Protein AF-A0A3D6EL90-F1 (afdb_monomer_lite)

Structure (mmCIF, N/CA/C/O backbone):
data_AF-A0A3D6EL90-F1
#
_entry.id   AF-A0A3D6EL90-F1
#
loop_
_atom_site.group_PDB
_atom_site.id
_atom_site.type_symbol
_atom_site.label_atom_id
_atom_site.label_alt_id
_atom_site.label_comp_id
_atom_site.label_asym_id
_atom_site.label_entity_id
_atom_site.label_seq_id
_atom_site.pdbx_PDB_ins_code
_atom_site.Cartn_x
_atom_site.Cartn_y
_atom_site.Cartn_z
_atom_site.occupancy
_atom_site.B_iso_or_equiv
_atom_site.auth_seq_id
_atom_site.auth_comp_id
_atom_site.auth_asym_id
_atom_site.auth_atom_id
_atom_site.pdbx_PDB_model_num
ATOM 1 N N . MET A 1 1 ? -16.796 -29.700 66.109 1.00 38.56 1 MET A N 1
ATOM 2 C CA . MET A 1 1 ? -17.053 -29.999 64.685 1.00 38.56 1 MET A CA 1
ATOM 3 C C . MET A 1 1 ? -17.471 -28.694 64.011 1.00 38.56 1 MET A C 1
ATOM 5 O O . MET A 1 1 ? -18.567 -28.221 64.269 1.00 38.56 1 MET A O 1
ATOM 9 N N . LYS A 1 2 ? -16.549 -28.022 63.307 1.00 40.06 2 LYS A N 1
ATOM 10 C CA . LYS A 1 2 ? -16.796 -26.745 62.612 1.00 40.06 2 LYS A CA 1
ATOM 11 C C . LYS A 1 2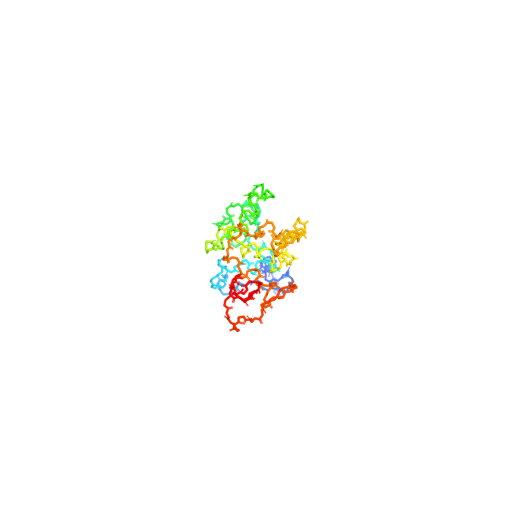 ? -17.103 -27.060 61.148 1.00 40.06 2 LYS A C 1
ATOM 13 O O . LYS A 1 2 ? -16.240 -27.616 60.479 1.00 40.06 2 LYS A O 1
ATOM 18 N N . LEU A 1 3 ? -18.291 -26.712 60.664 1.00 37.97 3 LEU A N 1
ATOM 19 C CA . LEU A 1 3 ? -18.602 -26.711 59.234 1.00 37.97 3 LEU A CA 1
ATOM 20 C C . LEU A 1 3 ? -18.602 -25.257 58.759 1.00 37.97 3 LEU A C 1
ATOM 22 O O . LEU A 1 3 ? -19.455 -24.464 59.146 1.00 37.97 3 LEU A O 1
ATOM 26 N N . MET A 1 4 ? -17.581 -24.908 57.976 1.00 39.59 4 MET A N 1
ATOM 27 C CA . MET A 1 4 ? -17.481 -23.639 57.266 1.00 39.59 4 MET A CA 1
ATOM 28 C C . MET A 1 4 ? -18.367 -23.703 56.020 1.00 39.59 4 MET A C 1
ATOM 30 O O . MET A 1 4 ? -18.082 -24.456 55.093 1.00 39.59 4 MET A O 1
ATOM 34 N N . ALA A 1 5 ? -19.434 -22.908 55.997 1.00 46.94 5 ALA A N 1
ATOM 35 C CA . ALA A 1 5 ? -20.191 -22.609 54.791 1.00 46.94 5 ALA A CA 1
ATOM 36 C C . ALA A 1 5 ? -19.606 -21.338 54.166 1.00 46.94 5 ALA A C 1
ATOM 38 O O . ALA A 1 5 ? -19.788 -20.241 54.686 1.00 46.94 5 ALA A O 1
ATOM 39 N N . GLY A 1 6 ? -18.869 -21.484 53.070 1.00 48.59 6 GLY A N 1
ATOM 40 C CA . GLY A 1 6 ? -18.339 -20.336 52.347 1.00 48.59 6 GLY A CA 1
ATOM 41 C C . GLY A 1 6 ? -17.452 -20.755 51.193 1.00 48.59 6 GLY A C 1
ATOM 42 O O . GLY A 1 6 ? -16.240 -20.760 51.347 1.00 48.59 6 GLY A O 1
ATOM 43 N N . SER A 1 7 ? -18.042 -21.130 50.054 1.00 50.97 7 SER A N 1
ATOM 44 C CA . SER A 1 7 ? -17.346 -21.205 48.756 1.00 50.97 7 SER A CA 1
ATOM 45 C C . SER A 1 7 ? -18.325 -21.474 47.609 1.00 50.97 7 SER A C 1
ATOM 47 O O . SER A 1 7 ? -18.340 -22.556 47.044 1.00 50.97 7 SER A O 1
ATOM 49 N N . CYS A 1 8 ? -19.140 -20.480 47.246 1.00 45.81 8 CYS A N 1
ATOM 50 C CA . CYS A 1 8 ? -19.778 -20.442 45.915 1.00 45.81 8 CYS A CA 1
ATOM 51 C C . CYS A 1 8 ? -19.628 -19.088 45.200 1.00 45.81 8 CYS A C 1
ATOM 53 O O . CYS A 1 8 ? -19.916 -18.999 44.014 1.00 45.81 8 CYS A O 1
ATOM 55 N N . PHE A 1 9 ? -19.130 -18.038 45.865 1.00 45.25 9 PHE A N 1
ATOM 56 C CA . PHE A 1 9 ? -19.033 -16.699 45.262 1.00 45.25 9 PHE A CA 1
ATOM 57 C C . PHE A 1 9 ? -17.673 -16.370 44.619 1.00 45.25 9 PHE A C 1
ATOM 59 O O . PHE A 1 9 ? -17.560 -15.374 43.912 1.00 45.25 9 PHE A O 1
ATOM 66 N N . ALA A 1 10 ? -16.645 -17.204 44.805 1.00 44.59 10 ALA A N 1
ATOM 67 C CA . ALA A 1 10 ? -15.290 -16.912 44.319 1.00 44.59 10 ALA A CA 1
ATOM 68 C C . ALA A 1 10 ? -14.992 -17.416 42.890 1.00 44.59 10 ALA A C 1
ATOM 70 O O . ALA A 1 10 ? -13.955 -17.075 42.330 1.00 44.59 10 ALA A O 1
ATOM 71 N N . V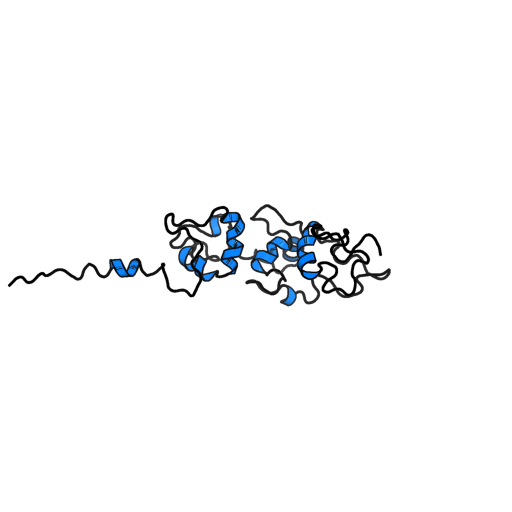AL A 1 11 ? -15.882 -18.202 42.271 1.00 44.53 11 VAL A N 1
ATOM 72 C CA . VAL A 1 11 ? -15.603 -18.847 40.969 1.00 44.53 11 VAL A CA 1
ATOM 73 C C . VAL A 1 11 ? -16.031 -17.988 39.767 1.00 44.53 11 VAL A C 1
ATOM 75 O O . VAL A 1 11 ? -15.561 -18.204 38.655 1.00 44.53 11 VAL A O 1
ATOM 78 N N . VAL A 1 12 ? -16.844 -16.944 39.966 1.00 45.62 12 VAL A N 1
ATOM 79 C CA . VAL A 1 12 ? -17.333 -16.106 38.850 1.00 45.62 12 VAL A CA 1
ATOM 80 C C . VAL A 1 12 ? -16.323 -15.024 38.432 1.00 45.62 12 VAL A C 1
ATOM 82 O O . VAL A 1 12 ? -16.238 -14.692 37.253 1.00 45.62 12 VAL A O 1
ATOM 85 N N . PHE A 1 13 ? -15.478 -14.524 39.341 1.00 42.47 13 PHE A N 1
ATOM 86 C CA . PHE A 1 13 ? -14.480 -13.497 38.994 1.00 42.47 13 PHE A CA 1
ATOM 87 C C . PHE A 1 13 ? -13.215 -14.048 38.316 1.00 42.47 13 PHE A C 1
ATOM 89 O O . PHE A 1 13 ? -12.570 -13.326 37.559 1.00 42.47 13 PHE A O 1
ATOM 96 N N . ALA A 1 14 ? -12.880 -15.326 38.518 1.00 40.94 14 ALA A N 1
ATOM 97 C CA . ALA A 1 14 ? -11.718 -15.945 37.873 1.00 40.94 14 ALA A CA 1
ATOM 98 C C . ALA A 1 14 ? -11.950 -16.250 36.379 1.00 40.94 14 ALA A C 1
ATOM 100 O O . ALA A 1 14 ? -10.998 -16.282 35.602 1.00 40.94 14 ALA A O 1
ATOM 101 N N . LEU A 1 15 ? -13.208 -16.409 35.950 1.00 42.34 15 LEU A N 1
ATOM 102 C CA . LEU A 1 15 ? -13.551 -16.698 34.552 1.00 42.34 15 LEU A CA 1
ATOM 103 C C . LEU A 1 15 ? -13.623 -15.444 33.663 1.00 42.34 15 LEU A C 1
ATOM 105 O O . LEU A 1 15 ? -13.515 -15.559 32.446 1.00 42.34 15 LEU A O 1
ATOM 109 N N . LEU A 1 16 ? -13.731 -14.244 34.246 1.00 43.66 16 LEU A N 1
ATOM 110 C CA . LEU A 1 16 ? -13.724 -12.977 33.497 1.00 43.66 16 LEU A CA 1
ATOM 111 C C . LEU A 1 16 ? -12.307 -12.462 33.193 1.00 43.66 16 LEU A C 1
ATOM 113 O O . LEU A 1 16 ? -12.128 -11.686 32.259 1.00 43.66 16 LEU A O 1
ATOM 117 N N . ALA A 1 17 ? -11.293 -12.919 33.934 1.00 40.94 17 ALA A N 1
ATOM 118 C CA . ALA A 1 17 ? -9.892 -12.557 33.696 1.00 40.94 17 ALA A CA 1
ATOM 119 C C . ALA A 1 17 ? -9.185 -13.477 32.677 1.00 40.94 17 ALA A C 1
ATOM 121 O O . ALA A 1 17 ? -8.119 -13.140 32.166 1.00 40.94 17 ALA A O 1
ATOM 122 N N . TRP A 1 18 ? -9.776 -14.631 32.354 1.00 39.66 18 TRP A N 1
ATOM 123 C CA . TRP A 1 18 ? -9.205 -15.619 31.428 1.00 39.66 18 TRP A CA 1
ATOM 124 C C . TRP A 1 18 ? -9.642 -15.462 29.967 1.00 39.66 18 TRP A C 1
ATOM 126 O O . TRP A 1 18 ? -9.102 -16.137 29.097 1.00 39.66 18 TRP A O 1
ATOM 136 N N . GLY A 1 19 ? -10.561 -14.541 29.665 1.00 39.34 19 GLY A N 1
ATOM 137 C CA . GLY A 1 19 ? -11.096 -14.368 28.310 1.00 39.34 19 GLY A CA 1
ATOM 138 C C . GLY A 1 19 ? -10.198 -13.617 27.318 1.00 39.34 19 GLY A C 1
ATOM 139 O O . GLY A 1 19 ? -10.542 -13.549 26.143 1.00 39.34 19 GLY A O 1
ATOM 140 N N . CYS A 1 20 ? -9.075 -13.025 27.746 1.00 46.56 20 CYS A N 1
ATOM 141 C CA . CYS A 1 20 ? -8.290 -12.137 26.866 1.00 46.56 20 CYS A CA 1
ATOM 142 C C . CYS A 1 20 ? -6.770 -12.347 26.903 1.00 46.56 20 CYS A C 1
ATOM 144 O O . CYS A 1 20 ? -6.074 -11.835 26.030 1.00 46.56 20 CYS A O 1
ATOM 146 N N . ALA A 1 21 ? -6.242 -13.113 27.862 1.00 43.56 21 ALA A N 1
ATOM 147 C CA . ALA A 1 21 ? -4.802 -13.371 27.963 1.00 43.56 21 ALA A CA 1
ATOM 148 C C . ALA A 1 21 ? -4.326 -14.590 27.150 1.00 43.56 21 ALA A C 1
ATOM 150 O O . ALA A 1 21 ? -3.126 -14.814 27.021 1.00 43.56 21 ALA A O 1
ATOM 151 N N . GLY A 1 22 ? -5.229 -15.379 26.568 1.00 48.38 22 GLY A N 1
ATOM 152 C CA . GLY A 1 22 ? -4.809 -16.510 25.753 1.00 48.38 22 GLY A CA 1
ATOM 153 C C . GLY A 1 22 ? -5.969 -17.374 25.312 1.00 48.38 22 GLY A C 1
ATOM 154 O O . GLY A 1 22 ? -6.470 -18.168 26.093 1.00 48.38 22 GLY A O 1
ATOM 155 N N . THR A 1 23 ? -6.383 -17.222 24.055 1.00 41.88 23 THR A N 1
ATOM 156 C CA . THR A 1 23 ? -6.907 -18.305 23.196 1.00 41.88 23 THR A CA 1
ATOM 157 C C . THR A 1 23 ? -7.192 -17.763 21.792 1.00 41.88 23 THR A C 1
ATOM 159 O O . THR A 1 23 ? -8.306 -17.787 21.290 1.00 41.88 23 THR A O 1
ATOM 162 N N . ALA A 1 24 ? -6.144 -17.295 21.115 1.00 40.91 24 ALA A N 1
ATOM 163 C CA . ALA A 1 24 ? -6.096 -17.265 19.654 1.00 40.91 24 ALA A CA 1
ATOM 164 C C . ALA A 1 24 ? -4.627 -17.365 19.220 1.00 40.91 24 ALA A C 1
ATOM 166 O O . ALA A 1 24 ? -3.903 -16.381 19.176 1.00 40.91 24 ALA A O 1
ATOM 167 N N . ARG A 1 25 ? -4.182 -18.610 19.027 1.00 40.84 25 ARG A N 1
ATOM 168 C CA . ARG A 1 25 ? -3.012 -19.064 18.253 1.00 40.84 25 ARG A CA 1
ATOM 169 C C . ARG A 1 25 ? -1.882 -18.030 18.018 1.00 40.84 25 ARG A C 1
ATOM 171 O O . ARG A 1 25 ? -1.895 -17.290 17.047 1.00 40.84 25 ARG A O 1
ATOM 178 N N . ASN A 1 26 ? -0.832 -18.131 18.837 1.00 43.00 26 ASN A N 1
ATOM 179 C CA . ASN A 1 26 ? 0.576 -17.904 18.461 1.00 43.00 26 ASN A CA 1
ATOM 180 C C . ASN A 1 26 ? 1.063 -16.517 17.990 1.00 43.00 26 ASN A C 1
ATOM 182 O O . ASN A 1 26 ? 2.131 -16.425 17.389 1.00 43.00 26 ASN A O 1
ATOM 186 N N . ALA A 1 27 ? 0.395 -15.429 18.352 1.00 53.03 27 ALA A N 1
ATOM 187 C CA . ALA A 1 27 ? 1.051 -14.123 18.412 1.00 53.03 27 ALA A CA 1
ATOM 188 C C . ALA A 1 27 ? 0.490 -13.373 19.613 1.00 53.03 27 ALA A C 1
ATOM 190 O O . ALA A 1 27 ? -0.721 -13.301 19.765 1.00 53.03 27 ALA A O 1
ATOM 191 N N . THR A 1 28 ? 1.323 -12.854 20.505 1.00 65.75 28 THR A N 1
ATOM 192 C CA . THR A 1 28 ? 0.860 -11.934 21.551 1.00 65.75 28 THR A CA 1
ATOM 193 C C . THR A 1 28 ? 0.694 -10.569 20.896 1.00 65.75 28 THR A C 1
ATOM 195 O O . THR A 1 28 ? 1.622 -10.111 20.229 1.00 65.75 28 THR A O 1
ATOM 198 N N . ALA A 1 29 ? -0.465 -9.921 21.052 1.00 71.44 29 ALA A N 1
ATOM 199 C CA . ALA A 1 29 ? -0.646 -8.561 20.552 1.00 71.44 29 ALA A CA 1
ATOM 200 C C . ALA A 1 29 ? 0.477 -7.685 21.137 1.00 71.44 29 ALA A C 1
ATOM 202 O O . ALA A 1 29 ? 0.793 -7.847 22.321 1.00 71.44 29 ALA A O 1
ATOM 203 N N . PRO A 1 30 ? 1.100 -6.787 20.353 1.00 83.38 30 PRO A N 1
ATOM 204 C CA . PRO A 1 30 ? 2.239 -5.998 20.810 1.00 83.38 30 PRO A CA 1
ATOM 205 C C . PRO A 1 30 ? 1.751 -4.946 21.806 1.00 83.38 30 PRO A C 1
ATOM 207 O O . PRO A 1 30 ? 1.457 -3.813 21.439 1.00 83.38 30 PRO A O 1
ATOM 210 N N . VAL A 1 31 ? 1.603 -5.342 23.066 1.00 85.50 31 VAL A N 1
ATOM 211 C CA . VAL A 1 31 ? 1.073 -4.534 24.162 1.00 85.50 31 VAL A CA 1
ATOM 212 C C . VAL A 1 31 ? 2.028 -4.662 25.340 1.00 85.50 31 VAL A C 1
ATOM 214 O O . VAL A 1 31 ? 2.465 -5.756 25.696 1.00 85.50 31 VAL A O 1
ATOM 217 N N . ASN A 1 32 ? 2.363 -3.537 25.958 1.00 84.25 32 ASN A N 1
ATOM 218 C CA . ASN A 1 32 ? 3.090 -3.521 27.213 1.00 84.25 32 ASN A CA 1
ATOM 219 C C . ASN A 1 32 ? 2.156 -4.008 28.330 1.00 84.25 32 ASN A C 1
ATOM 221 O O . ASN A 1 32 ? 1.144 -3.372 28.617 1.00 84.25 32 ASN A O 1
ATOM 225 N N . ALA A 1 33 ? 2.506 -5.123 28.971 1.00 79.62 33 ALA A N 1
ATOM 226 C CA . ALA A 1 33 ? 1.673 -5.743 30.001 1.00 79.62 33 ALA A CA 1
ATOM 227 C C . ALA A 1 33 ? 1.438 -4.844 31.229 1.00 79.62 33 ALA A C 1
ATOM 229 O O . ALA A 1 33 ? 0.412 -4.972 31.890 1.00 79.62 33 ALA A O 1
ATOM 230 N N . SER A 1 34 ? 2.361 -3.927 31.523 1.00 79.81 34 SER A N 1
ATOM 231 C CA . SER A 1 34 ? 2.281 -3.038 32.684 1.00 79.81 34 SER A CA 1
ATOM 232 C C . SER A 1 34 ? 1.438 -1.791 32.423 1.00 79.81 34 SER A C 1
ATOM 234 O O . SER A 1 34 ? 0.839 -1.262 33.354 1.00 79.81 34 SER A O 1
ATOM 236 N N . THR A 1 35 ? 1.394 -1.299 31.181 1.00 84.94 35 THR A N 1
ATOM 237 C CA . THR A 1 35 ? 0.656 -0.069 30.835 1.00 84.94 35 THR A CA 1
ATOM 238 C C . THR A 1 35 ? -0.617 -0.324 30.034 1.00 84.94 35 THR A C 1
ATOM 240 O O . THR A 1 35 ? -1.445 0.574 29.910 1.00 84.94 35 THR A O 1
ATOM 243 N N . GLY A 1 36 ? -0.774 -1.518 29.458 1.00 81.75 36 GLY A N 1
ATOM 244 C CA . GLY A 1 36 ? -1.859 -1.834 28.530 1.00 81.75 36 GLY A CA 1
ATOM 245 C C . GLY A 1 36 ? -1.771 -1.079 27.198 1.00 81.75 36 GLY A C 1
ATOM 246 O O . GLY A 1 36 ? -2.743 -1.060 26.447 1.00 81.75 36 GLY A O 1
ATOM 247 N N . GLN A 1 37 ? -0.635 -0.442 26.894 1.00 86.50 37 GLN A N 1
ATOM 248 C CA . GLN A 1 37 ? -0.447 0.374 25.692 1.00 86.50 37 GLN A CA 1
ATOM 249 C C . GLN A 1 37 ? 0.432 -0.327 24.659 1.00 86.50 37 GLN A C 1
ATOM 251 O O . GLN A 1 37 ? 1.318 -1.114 24.993 1.00 86.50 37 GLN A O 1
ATOM 256 N N . HIS A 1 38 ? 0.217 0.004 23.389 1.00 90.19 38 HIS A N 1
ATOM 257 C CA . HIS A 1 38 ? 1.117 -0.399 22.316 1.00 90.19 38 HIS A CA 1
ATOM 258 C C . HIS A 1 38 ? 2.492 0.298 22.419 1.00 90.19 38 HIS A C 1
ATOM 260 O O . HIS A 1 38 ? 2.601 1.343 23.066 1.00 90.19 38 HIS A O 1
ATOM 266 N N . PRO A 1 39 ? 3.545 -0.250 21.779 1.00 89.38 39 PRO A N 1
ATOM 267 C CA . PRO A 1 39 ? 4.863 0.373 21.702 1.00 89.38 39 PRO A CA 1
ATOM 268 C C . PRO A 1 39 ? 4.848 1.808 21.156 1.00 89.38 39 PRO A C 1
ATOM 270 O O . PRO A 1 39 ? 3.895 2.254 20.515 1.00 89.38 39 PRO A O 1
ATOM 273 N N . ALA A 1 40 ? 5.953 2.529 21.359 1.00 87.19 40 ALA A N 1
ATOM 274 C CA . ALA A 1 40 ? 6.138 3.857 20.781 1.00 87.19 40 ALA A CA 1
ATOM 275 C C . ALA A 1 40 ? 5.979 3.846 19.245 1.00 87.19 40 ALA A C 1
ATOM 277 O O . ALA A 1 40 ? 6.249 2.845 18.583 1.00 87.19 40 ALA A O 1
ATOM 278 N N . ALA A 1 41 ? 5.543 4.980 18.686 1.00 84.19 41 ALA A N 1
ATOM 279 C CA . ALA A 1 41 ? 5.242 5.145 17.259 1.00 84.19 41 ALA A CA 1
ATOM 280 C C . ALA A 1 41 ? 4.177 4.168 16.704 1.00 84.19 41 ALA A C 1
ATOM 282 O O . ALA A 1 41 ? 4.154 3.863 15.509 1.00 84.19 41 ALA A O 1
ATOM 283 N N . TRP A 1 42 ? 3.267 3.684 17.563 1.00 87.06 42 TRP A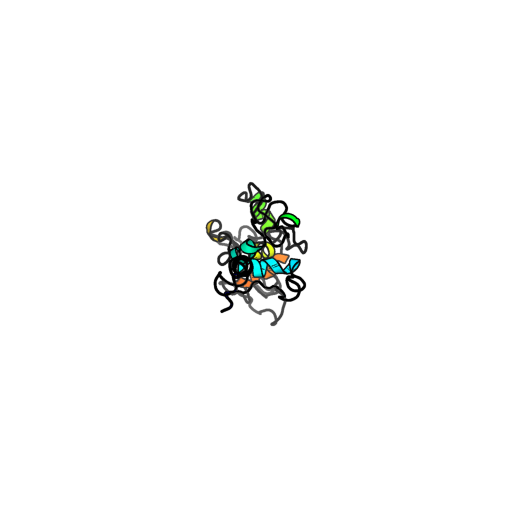 N 1
ATOM 284 C CA . TRP A 1 42 ? 2.206 2.764 17.151 1.00 87.06 42 TRP A CA 1
ATOM 285 C C . TRP A 1 42 ? 1.350 3.315 16.011 1.00 87.06 42 TRP A C 1
ATOM 287 O O . TRP A 1 42 ? 1.122 2.618 15.033 1.00 87.06 42 TRP A O 1
ATOM 297 N N . ILE A 1 43 ? 0.919 4.578 16.073 1.00 82.62 43 ILE A N 1
ATOM 298 C CA . ILE A 1 43 ? 0.034 5.165 15.051 1.00 82.62 43 ILE A CA 1
ATOM 299 C C . ILE A 1 43 ? 0.649 5.065 13.646 1.00 82.62 43 ILE A C 1
ATOM 301 O O . ILE A 1 43 ? -0.058 4.759 12.689 1.00 82.62 43 ILE A O 1
ATOM 305 N N . GLN A 1 44 ? 1.962 5.244 13.524 1.00 82.88 44 GLN A N 1
ATOM 306 C CA . GLN A 1 44 ? 2.690 5.195 12.257 1.00 82.88 44 GLN A CA 1
ATOM 307 C C . GLN A 1 44 ? 2.845 3.762 11.721 1.00 82.88 44 GLN A C 1
ATOM 309 O O . GLN A 1 44 ? 2.875 3.552 10.506 1.00 82.88 44 GLN A O 1
ATOM 314 N N . ASN A 1 45 ? 2.914 2.778 12.621 1.00 84.06 45 ASN A N 1
ATOM 315 C CA . ASN A 1 45 ? 3.403 1.435 12.307 1.00 84.06 45 ASN A CA 1
ATOM 316 C C . ASN A 1 45 ? 2.356 0.332 12.532 1.00 84.06 45 ASN A C 1
ATOM 318 O O . ASN A 1 45 ? 2.586 -0.807 12.134 1.00 84.06 45 ASN A O 1
ATOM 322 N N . HIS A 1 46 ? 1.202 0.646 13.131 1.00 88.56 46 HIS A N 1
ATOM 323 C CA . HIS A 1 46 ? 0.198 -0.343 13.534 1.00 88.56 46 HIS A CA 1
ATOM 324 C C . HIS A 1 46 ? -0.319 -1.174 12.361 1.00 88.56 46 HIS A C 1
ATOM 326 O O . HIS A 1 46 ? -0.669 -2.332 12.554 1.00 88.56 46 HIS A O 1
ATOM 332 N N . TRP A 1 47 ? -0.338 -0.614 11.146 1.00 87.12 47 TRP A N 1
ATOM 333 C CA . TRP A 1 47 ? -0.738 -1.335 9.940 1.00 87.12 47 TRP A CA 1
ATOM 334 C C . TRP A 1 47 ? 0.128 -2.582 9.716 1.00 87.12 47 TRP A C 1
ATOM 336 O O . TRP A 1 47 ? -0.405 -3.627 9.360 1.00 87.12 47 TRP A O 1
ATOM 346 N N . ALA A 1 48 ? 1.438 -2.500 9.979 1.00 86.94 48 ALA A N 1
ATOM 347 C CA . ALA A 1 48 ? 2.380 -3.594 9.751 1.00 86.94 48 ALA A CA 1
ATOM 348 C C . ALA A 1 48 ? 2.136 -4.767 10.710 1.00 86.94 48 ALA A C 1
ATOM 350 O O . ALA A 1 48 ? 2.373 -5.917 10.353 1.00 86.94 48 ALA A O 1
ATOM 351 N N . GLU A 1 49 ? 1.633 -4.489 11.912 1.00 87.88 49 GLU A N 1
ATOM 352 C CA . GLU A 1 49 ? 1.215 -5.516 12.868 1.00 87.88 49 GLU A CA 1
ATOM 353 C C . GLU A 1 49 ? -0.210 -6.001 12.587 1.00 87.88 49 GLU A C 1
ATOM 355 O O . GLU A 1 49 ? -0.464 -7.205 12.607 1.00 87.88 49 GLU A O 1
ATOM 360 N N . TYR A 1 50 ? -1.124 -5.087 12.243 1.00 87.75 50 TYR A N 1
ATOM 361 C CA . TYR A 1 50 ? -2.504 -5.409 11.883 1.00 87.75 50 TYR A CA 1
ATOM 362 C C . TYR A 1 50 ? -2.557 -6.412 10.732 1.00 87.75 50 TYR A C 1
ATOM 364 O O . TYR A 1 50 ? -3.329 -7.366 10.797 1.00 87.75 50 TYR A O 1
ATOM 372 N N . VAL A 1 51 ? -1.704 -6.256 9.709 1.00 85.56 51 VAL A N 1
ATOM 373 C CA . VAL A 1 51 ? -1.727 -7.166 8.559 1.00 85.56 51 VAL A CA 1
ATOM 374 C C . VAL A 1 51 ? -1.313 -8.603 8.873 1.00 85.56 51 VAL A C 1
ATOM 376 O O . VAL A 1 51 ? -1.649 -9.506 8.113 1.00 85.56 51 VAL A O 1
ATOM 379 N N . LYS A 1 52 ? -0.626 -8.840 9.996 1.00 85.75 52 LYS A N 1
ATOM 380 C CA . LYS A 1 52 ? -0.215 -10.188 10.416 1.00 85.75 52 LYS A CA 1
ATOM 381 C C . LYS A 1 52 ? -1.384 -10.981 10.994 1.00 85.75 52 LYS A C 1
ATOM 383 O O . LYS A 1 52 ? -1.460 -12.188 10.788 1.00 85.75 52 LYS A O 1
ATOM 388 N N . SER A 1 53 ? -2.268 -10.316 11.744 1.00 86.19 53 SER A N 1
ATOM 389 C CA . SER A 1 53 ? -3.421 -10.951 12.392 1.00 86.19 53 SER A CA 1
ATOM 390 C C . SER A 1 53 ? -4.540 -9.939 12.698 1.00 86.19 53 SER A C 1
ATOM 392 O O . SER A 1 53 ? -4.687 -9.488 13.837 1.00 86.19 53 SER A O 1
ATOM 394 N N . PRO A 1 54 ? -5.376 -9.576 11.707 1.00 86.81 54 PRO A N 1
ATOM 395 C CA . PRO A 1 54 ? -6.461 -8.611 11.905 1.00 86.81 54 PRO A CA 1
ATOM 396 C C . PRO A 1 54 ? -7.468 -9.015 12.988 1.00 86.81 54 PRO A C 1
ATOM 398 O O . PRO A 1 54 ? -7.954 -8.167 13.739 1.00 86.81 54 PRO A O 1
ATOM 401 N N . ASP A 1 55 ? -7.782 -10.311 13.079 1.00 88.38 55 ASP A N 1
ATOM 402 C CA . ASP A 1 55 ? -8.729 -10.848 14.064 1.00 88.38 55 ASP A CA 1
ATOM 403 C C . ASP A 1 55 ? -8.252 -10.638 15.498 1.00 88.38 55 ASP A C 1
ATOM 405 O O . ASP A 1 55 ? -9.051 -10.298 16.371 1.00 88.38 55 ASP A O 1
ATOM 409 N N . GLN A 1 56 ? -6.945 -10.756 15.737 1.00 87.75 56 GLN A N 1
ATOM 410 C CA . GLN A 1 56 ? -6.374 -10.470 17.046 1.00 87.75 56 GLN A CA 1
ATOM 411 C C . GLN A 1 56 ? -6.623 -9.016 17.461 1.00 87.75 56 GLN A C 1
ATOM 413 O O . GLN A 1 56 ? -6.956 -8.751 18.615 1.00 87.75 56 GLN A O 1
ATOM 418 N N . CYS A 1 57 ? -6.477 -8.067 16.538 1.00 89.12 57 CYS A N 1
ATOM 419 C CA . CYS A 1 57 ? -6.740 -6.663 16.833 1.00 89.12 57 CYS A CA 1
ATOM 420 C C . CYS A 1 57 ? -8.233 -6.433 17.108 1.00 89.12 57 CYS A C 1
ATOM 422 O O . CYS A 1 57 ? -8.588 -5.755 18.077 1.00 89.12 57 CYS A O 1
ATOM 424 N N . ARG A 1 58 ? -9.114 -7.036 16.297 1.00 89.88 58 ARG A N 1
ATOM 425 C CA . ARG A 1 58 ? -10.574 -6.913 16.443 1.00 89.88 58 ARG A CA 1
ATOM 426 C C . ARG A 1 58 ? -11.108 -7.509 17.743 1.00 89.88 58 ARG A C 1
ATOM 428 O O . ARG A 1 58 ? -12.099 -6.998 18.257 1.00 89.88 58 ARG A O 1
ATOM 435 N N . ALA A 1 59 ? -10.433 -8.504 18.318 1.00 89.94 59 ALA A N 1
ATOM 436 C CA . ALA A 1 59 ? -10.795 -9.051 19.626 1.00 89.94 59 ALA A CA 1
ATOM 437 C C . ALA A 1 59 ? -10.821 -7.975 20.731 1.00 89.94 59 ALA A C 1
ATOM 439 O O . ALA A 1 59 ? -11.673 -8.023 21.616 1.00 89.94 59 ALA A O 1
ATOM 440 N N . CYS A 1 60 ? -9.934 -6.974 20.652 1.00 90.06 60 CYS A N 1
ATOM 441 C CA . CYS A 1 60 ? -9.878 -5.876 21.620 1.00 90.06 60 CYS A CA 1
ATOM 442 C C . CYS A 1 60 ? -10.541 -4.587 21.114 1.00 90.06 60 CYS A C 1
ATOM 444 O O . CYS A 1 60 ? -11.215 -3.898 21.881 1.00 90.06 60 CYS A O 1
ATOM 446 N N . HIS A 1 61 ? -10.339 -4.255 19.837 1.00 91.56 61 HIS A N 1
ATOM 447 C CA . HIS A 1 61 ? -10.738 -2.977 19.236 1.00 91.56 61 HIS A CA 1
ATOM 448 C C . HIS A 1 61 ? -12.114 -2.995 18.561 1.00 91.56 61 HIS A C 1
ATOM 450 O O . HIS A 1 61 ? -12.609 -1.940 18.168 1.00 91.56 61 HIS A O 1
ATOM 456 N N . GLY A 1 62 ? -12.752 -4.159 18.440 1.00 92.56 62 GLY A N 1
ATOM 457 C CA . GLY A 1 62 ? -14.056 -4.291 17.798 1.00 92.56 62 GLY A CA 1
ATOM 458 C C . GLY A 1 62 ? -13.993 -4.183 16.274 1.00 92.56 62 GLY A C 1
ATOM 459 O O . GLY A 1 62 ? -12.988 -4.514 15.643 1.00 92.56 62 GLY A O 1
ATOM 460 N N . SER A 1 63 ? -15.104 -3.766 15.672 1.00 90.88 63 SER A N 1
ATOM 461 C CA . SER A 1 63 ? -15.282 -3.749 14.220 1.00 90.88 63 SER A CA 1
ATOM 462 C C . SER A 1 63 ? -14.452 -2.665 13.528 1.00 90.88 63 SER A C 1
ATOM 464 O O . SER A 1 63 ? -14.320 -1.544 14.015 1.00 90.88 63 SER A O 1
ATOM 466 N N . THR A 1 64 ? -13.944 -2.989 12.337 1.00 89.50 64 THR A N 1
ATOM 467 C CA . THR A 1 64 ? -13.268 -2.049 11.427 1.00 89.50 64 THR A CA 1
ATOM 468 C C . THR A 1 64 ? -14.177 -1.547 10.299 1.00 89.50 64 THR A C 1
ATOM 470 O O . THR A 1 64 ? -13.737 -0.757 9.463 1.00 89.50 64 THR A O 1
ATOM 473 N N . ALA A 1 65 ? -15.420 -2.038 10.241 1.00 87.69 65 ALA A N 1
ATOM 474 C CA . ALA A 1 65 ? -16.395 -1.740 9.188 1.00 87.69 65 ALA A CA 1
ATOM 475 C C . ALA A 1 65 ? -17.710 -1.152 9.728 1.00 87.69 65 ALA A C 1
ATOM 477 O O . ALA A 1 65 ? -18.410 -0.466 8.994 1.00 87.69 65 ALA A O 1
ATOM 478 N N . ASP A 1 66 ? -18.015 -1.380 11.005 1.00 90.31 66 ASP A N 1
ATOM 479 C CA . ASP A 1 66 ? -19.195 -0.850 11.683 1.00 90.31 66 ASP A CA 1
ATOM 480 C C . ASP A 1 66 ? -18.762 0.082 12.830 1.00 90.31 66 ASP A C 1
ATOM 482 O O . ASP A 1 66 ? -18.239 -0.409 13.837 1.00 90.31 66 ASP A O 1
ATOM 486 N N . PRO A 1 67 ? -18.974 1.408 12.708 1.00 90.25 67 PRO A N 1
ATOM 487 C CA . PRO A 1 67 ? -18.662 2.369 13.762 1.00 90.25 67 PRO A CA 1
ATOM 488 C C . PRO A 1 67 ? -19.366 2.079 15.092 1.00 90.25 67 PRO A C 1
ATOM 490 O O . PRO A 1 67 ? -18.800 2.369 16.146 1.00 90.25 67 PRO A O 1
ATOM 493 N N . ALA A 1 68 ? -20.574 1.503 15.067 1.00 91.38 68 ALA A N 1
ATOM 494 C CA . ALA A 1 68 ? -21.343 1.208 16.275 1.00 91.38 68 ALA A CA 1
ATOM 495 C C . ALA A 1 68 ? -20.754 0.031 17.070 1.00 91.38 68 ALA A C 1
ATOM 497 O O . ALA A 1 68 ? -20.891 -0.026 18.291 1.00 91.38 68 ALA A O 1
ATOM 498 N N . ALA A 1 69 ? -20.057 -0.881 16.388 1.00 92.00 69 ALA A N 1
ATOM 499 C CA . ALA A 1 69 ? -19.366 -2.021 16.984 1.00 92.00 69 ALA A CA 1
ATOM 500 C C . ALA A 1 69 ? -17.852 -1.788 17.169 1.00 92.00 69 ALA A C 1
ATOM 502 O O . ALA A 1 69 ? -17.109 -2.724 17.479 1.00 92.00 69 ALA A O 1
ATOM 503 N N . ALA A 1 70 ? -17.367 -0.563 16.955 1.00 92.75 70 ALA A N 1
ATOM 504 C CA . ALA A 1 70 ? -15.960 -0.206 17.091 1.00 92.75 70 ALA A CA 1
ATOM 505 C C . ALA A 1 70 ? -15.581 0.180 18.532 1.00 92.75 70 ALA A C 1
ATOM 507 O O . ALA A 1 70 ? -16.423 0.449 19.386 1.00 92.75 70 ALA A O 1
ATOM 508 N N . GLY A 1 71 ? -14.283 0.207 18.823 1.00 90.88 71 GLY A N 1
ATOM 509 C CA . GLY A 1 71 ? -13.736 0.556 20.136 1.00 90.88 71 GLY A CA 1
ATOM 510 C C . GLY A 1 71 ? -13.680 -0.613 21.117 1.00 90.88 71 GLY A C 1
ATOM 511 O O . GLY A 1 71 ? -12.765 -0.658 21.933 1.00 90.88 71 GLY A O 1
ATOM 512 N N . GLY A 1 72 ? -14.601 -1.575 21.027 1.00 91.31 72 GLY A N 1
ATOM 513 C CA . GLY A 1 72 ? -14.559 -2.825 21.789 1.00 91.31 72 GLY A CA 1
ATOM 514 C C . GLY A 1 72 ? -14.280 -2.646 23.291 1.00 91.31 72 GLY A C 1
ATOM 515 O O . GLY A 1 72 ? -14.815 -1.747 23.960 1.00 91.31 72 GLY A O 1
ATOM 516 N N . ILE A 1 73 ? -13.429 -3.521 23.829 1.00 89.38 73 ILE A N 1
ATOM 517 C CA . ILE A 1 73 ? -12.964 -3.443 25.221 1.00 89.38 73 ILE A CA 1
ATOM 518 C C . ILE A 1 73 ? -11.845 -2.412 25.404 1.00 89.38 73 ILE A C 1
ATOM 520 O O . ILE A 1 73 ? -11.737 -1.845 26.487 1.00 89.38 73 ILE A O 1
ATOM 524 N N . SER A 1 74 ? -11.057 -2.115 24.362 1.00 89.06 74 SER A N 1
ATOM 525 C CA . SER A 1 74 ? -9.948 -1.152 24.447 1.00 89.06 74 SER A CA 1
ATOM 526 C C . SER A 1 74 ? -10.413 0.304 24.536 1.00 89.06 74 SER A C 1
ATOM 528 O O . SER A 1 74 ? -9.634 1.175 24.913 1.00 89.06 74 SER A O 1
ATOM 530 N N . LYS A 1 75 ? -11.670 0.579 24.164 1.00 91.06 75 LYS A N 1
ATOM 531 C CA . LYS A 1 75 ? -12.254 1.920 23.977 1.00 91.06 75 LYS A CA 1
ATOM 532 C C . LYS A 1 75 ? -11.558 2.764 22.903 1.00 91.06 75 LYS A C 1
ATOM 534 O O . LYS A 1 75 ? -11.897 3.931 22.730 1.00 91.06 75 LYS A O 1
ATOM 539 N N . VAL A 1 76 ? -10.648 2.173 22.127 1.00 89.81 76 VAL A N 1
ATOM 540 C CA . VAL A 1 76 ? -9.937 2.832 21.025 1.00 89.81 76 VAL A CA 1
ATOM 541 C C . VAL A 1 76 ? -10.550 2.391 19.702 1.00 89.81 76 VAL A C 1
ATOM 543 O O . VAL A 1 76 ? -10.338 1.262 19.256 1.00 89.81 76 VAL A O 1
ATOM 546 N N . SER A 1 77 ? -11.307 3.292 19.074 1.00 91.31 77 SER A N 1
ATOM 547 C CA . SER A 1 77 ? -11.970 3.048 17.791 1.00 91.31 77 SER A CA 1
ATOM 548 C C . SER A 1 77 ? -11.034 3.278 16.605 1.00 91.31 77 SER A C 1
ATOM 550 O O . SER A 1 77 ? -10.338 4.291 16.534 1.00 91.31 77 SER A O 1
ATOM 552 N N . CYS A 1 78 ? -11.079 2.377 15.618 1.00 89.31 78 CYS A N 1
ATOM 553 C CA . CYS A 1 78 ? -10.417 2.565 14.323 1.00 89.31 78 CYS A CA 1
ATOM 554 C C . CYS A 1 78 ? -10.910 3.844 13.625 1.00 89.31 78 CYS A C 1
ATOM 556 O O . CYS A 1 78 ? -10.144 4.526 12.944 1.00 89.31 78 CYS A O 1
ATOM 558 N N . PHE A 1 79 ? -12.178 4.198 13.845 1.00 90.06 79 PHE A N 1
ATOM 559 C CA . PHE A 1 79 ? -12.852 5.323 13.202 1.00 90.06 79 PHE A CA 1
ATOM 560 C C . PHE A 1 79 ? -12.415 6.693 13.726 1.00 90.06 79 PHE A C 1
ATOM 562 O O . PHE A 1 79 ? -12.704 7.700 13.086 1.00 90.06 79 PHE A O 1
ATOM 569 N N . SER A 1 80 ? -11.655 6.742 14.827 1.00 87.12 80 SER A N 1
ATOM 570 C CA . SER A 1 80 ? -11.038 7.983 15.315 1.00 87.12 80 SER A CA 1
ATOM 571 C C . SER A 1 80 ? -10.073 8.595 14.292 1.00 87.12 80 SER A C 1
ATOM 573 O O . SER A 1 80 ? -9.888 9.808 14.273 1.00 87.12 80 SER A O 1
ATOM 575 N N . CYS A 1 81 ? -9.462 7.764 13.438 1.00 83.38 81 CYS A N 1
ATOM 576 C CA . CYS A 1 81 ? -8.601 8.212 12.338 1.00 83.38 81 CYS A CA 1
ATOM 577 C C . CYS A 1 81 ? -9.079 7.710 10.967 1.00 83.38 81 CYS A C 1
ATOM 579 O O . CYS A 1 81 ? -8.912 8.408 9.970 1.00 83.38 81 CYS A O 1
ATOM 581 N N . HIS A 1 82 ? -9.702 6.531 10.907 1.00 85.62 82 HIS A N 1
ATOM 582 C CA . HIS A 1 82 ? -10.285 5.962 9.692 1.00 85.62 82 HIS A CA 1
ATOM 583 C C . HIS A 1 82 ? -11.787 6.248 9.637 1.00 85.62 82 HIS A C 1
ATOM 585 O O . HIS A 1 82 ? -12.603 5.348 9.816 1.00 85.62 82 HIS A O 1
ATOM 591 N N . THR A 1 83 ? -12.167 7.506 9.421 1.00 84.00 83 THR A N 1
ATOM 592 C CA . THR A 1 83 ? -13.568 7.965 9.521 1.00 84.00 83 THR A CA 1
ATOM 593 C C . THR A 1 83 ? -14.545 7.209 8.614 1.00 84.00 83 THR A C 1
ATOM 595 O O . THR A 1 83 ? -15.716 7.086 8.956 1.00 84.00 83 THR A O 1
ATOM 598 N N . ASN A 1 84 ? -14.059 6.639 7.509 1.00 77.62 84 ASN A N 1
ATOM 599 C CA . ASN A 1 84 ? -14.837 5.815 6.574 1.00 77.62 84 ASN A CA 1
ATOM 600 C C . ASN A 1 84 ? -14.551 4.305 6.716 1.00 77.62 84 ASN A C 1
ATOM 602 O O . ASN A 1 84 ? -14.814 3.522 5.805 1.00 77.62 84 ASN A O 1
ATOM 606 N N . GLY A 1 85 ? -13.984 3.890 7.850 1.00 81.06 85 GLY A N 1
ATOM 607 C CA . GLY A 1 85 ? -13.447 2.551 8.060 1.00 81.06 85 GLY A CA 1
ATOM 608 C C . GLY A 1 85 ? -12.109 2.336 7.352 1.00 81.06 85 GLY A C 1
ATOM 609 O O . GLY A 1 85 ? -11.550 3.231 6.720 1.00 81.06 85 GLY A O 1
ATOM 610 N N . VAL A 1 86 ? -11.583 1.118 7.468 1.00 80.31 86 VAL A N 1
ATOM 611 C CA . VAL A 1 86 ? -10.326 0.702 6.807 1.00 80.31 86 VAL A CA 1
ATOM 612 C C . VAL A 1 86 ? -10.541 0.219 5.366 1.00 80.31 86 VAL A C 1
ATOM 614 O O . VAL A 1 86 ? -9.630 -0.321 4.742 1.00 80.31 86 VAL A O 1
ATOM 617 N N . ASN A 1 87 ? -11.760 0.383 4.852 1.00 82.06 87 ASN A N 1
ATOM 618 C CA . ASN A 1 87 ? -12.141 0.011 3.499 1.00 82.06 87 ASN A CA 1
ATOM 619 C C . ASN A 1 87 ? -11.875 1.160 2.527 1.00 82.06 87 ASN A C 1
ATOM 621 O O . ASN A 1 87 ? -11.773 2.327 2.906 1.00 82.06 87 ASN A O 1
ATOM 625 N N . HIS A 1 88 ? -11.817 0.823 1.244 1.00 87.25 88 HIS A N 1
ATOM 626 C CA . HIS A 1 88 ? -11.810 1.836 0.203 1.00 87.25 88 HIS A CA 1
ATOM 627 C C . HIS A 1 88 ? -13.139 2.619 0.162 1.00 87.25 88 HIS A C 1
ATOM 629 O O . HIS A 1 88 ? -14.184 2.060 0.513 1.00 87.25 88 HIS A O 1
ATOM 635 N N . PRO A 1 89 ? -13.126 3.886 -0.298 1.00 86.44 89 PRO A N 1
ATOM 636 C CA . PRO A 1 89 ? -14.343 4.666 -0.513 1.00 86.44 89 PRO A CA 1
ATOM 637 C C . PRO A 1 89 ? -15.344 3.990 -1.463 1.00 86.44 89 PRO A C 1
ATOM 639 O O . PRO A 1 89 ? -14.996 3.123 -2.268 1.00 86.44 89 PRO A O 1
ATOM 642 N N . ALA A 1 90 ? -16.603 4.426 -1.417 1.00 87.88 90 ALA A N 1
ATOM 643 C CA . ALA A 1 90 ? -17.618 3.962 -2.359 1.00 87.88 90 ALA A CA 1
ATOM 644 C C . ALA A 1 90 ? -17.207 4.252 -3.817 1.00 87.88 90 ALA A C 1
ATOM 646 O O . ALA A 1 90 ? -16.709 5.330 -4.130 1.00 87.88 90 ALA A O 1
ATOM 647 N N . GLY A 1 91 ? -17.428 3.285 -4.716 1.00 90.31 91 GLY A N 1
ATOM 648 C CA . GLY A 1 91 ? -17.091 3.420 -6.140 1.00 90.31 91 GLY A CA 1
ATOM 649 C C . GLY A 1 91 ? -15.608 3.234 -6.479 1.00 90.31 91 GLY A C 1
ATOM 650 O O . GLY A 1 91 ? -15.225 3.450 -7.624 1.00 90.31 91 GLY A O 1
ATOM 651 N N . TRP A 1 92 ? -14.775 2.788 -5.532 1.00 91.62 92 TRP A N 1
ATOM 652 C CA . TRP A 1 92 ? -13.321 2.705 -5.714 1.00 91.62 92 TRP A CA 1
ATOM 653 C C . TRP A 1 92 ? -12.844 1.887 -6.919 1.00 91.62 92 TRP A C 1
ATOM 655 O O . TRP A 1 92 ? -11.762 2.138 -7.431 1.00 91.62 92 TRP A O 1
ATOM 665 N N . ALA A 1 93 ? -13.626 0.921 -7.405 1.00 89.50 93 ALA A N 1
ATOM 666 C CA . ALA A 1 93 ? -13.262 0.156 -8.599 1.00 89.50 93 ALA A CA 1
ATOM 667 C C . ALA A 1 93 ? -13.100 1.031 -9.862 1.00 89.50 93 ALA A C 1
ATOM 669 O O . ALA A 1 93 ? -12.464 0.590 -10.818 1.00 89.50 93 ALA A O 1
ATOM 670 N N . ASP A 1 94 ? -13.632 2.259 -9.863 1.00 91.81 94 ASP A N 1
ATOM 671 C CA . ASP A 1 94 ? -13.419 3.247 -10.918 1.00 91.81 94 ASP A CA 1
ATOM 672 C C . ASP A 1 94 ? -11.916 3.589 -11.075 1.00 91.81 94 ASP A C 1
ATOM 674 O O . ASP A 1 94 ? -11.292 4.120 -10.143 1.00 91.81 94 ASP A O 1
ATOM 678 N N . PRO A 1 95 ? -11.309 3.349 -12.256 1.00 85.38 95 PRO A N 1
ATOM 679 C CA . PRO A 1 95 ? -9.913 3.689 -12.526 1.00 85.38 95 PRO A CA 1
ATOM 680 C C . PRO A 1 95 ? -9.573 5.173 -12.321 1.00 85.38 95 PRO A C 1
ATOM 682 O O . PRO A 1 95 ? -8.425 5.489 -11.992 1.00 85.38 95 PRO A O 1
ATOM 685 N N . ALA A 1 96 ? -10.543 6.080 -12.480 1.00 89.88 96 ALA A N 1
ATOM 686 C CA . ALA A 1 96 ? -10.357 7.511 -12.239 1.00 89.88 96 ALA A CA 1
ATOM 687 C C . ALA A 1 96 ? -10.140 7.842 -10.750 1.00 89.88 96 ALA A C 1
ATOM 689 O O . ALA A 1 96 ? -9.603 8.906 -10.431 1.00 89.88 96 ALA A O 1
ATOM 690 N N . GLN A 1 97 ? -10.508 6.926 -9.848 1.00 92.12 97 GLN A N 1
ATOM 691 C CA . GLN A 1 97 ? -10.263 7.022 -8.411 1.00 92.12 97 GLN A CA 1
ATOM 692 C C . GLN A 1 97 ? -9.075 6.150 -7.998 1.00 92.12 97 GLN A C 1
ATOM 694 O O . GLN A 1 97 ? -8.034 6.679 -7.604 1.00 92.12 97 GLN A O 1
ATOM 699 N N . HIS A 1 98 ? -9.192 4.829 -8.155 1.00 91.75 98 HIS A N 1
ATOM 700 C CA . HIS A 1 98 ? -8.176 3.871 -7.714 1.00 91.75 98 HIS A CA 1
ATOM 701 C C . HIS A 1 98 ? -6.869 4.020 -8.492 1.00 91.75 98 HIS A C 1
ATOM 703 O O . HIS A 1 98 ? -5.807 4.225 -7.899 1.00 91.75 98 HIS A O 1
ATOM 709 N N . GLY A 1 99 ? -6.938 3.973 -9.824 1.00 89.88 99 GLY A N 1
ATOM 710 C CA . GLY A 1 99 ? -5.755 4.106 -10.672 1.00 89.88 99 GLY A CA 1
ATOM 711 C C . GLY A 1 99 ? -5.073 5.463 -10.495 1.00 89.88 99 GLY A C 1
ATOM 712 O O . GLY A 1 99 ? -3.846 5.532 -10.448 1.00 89.88 99 GLY A O 1
ATOM 713 N N . LYS A 1 100 ? -5.855 6.539 -10.339 1.00 91.50 100 LYS A N 1
ATOM 714 C CA . LYS A 1 100 ? -5.335 7.880 -10.037 1.00 91.50 100 LYS A CA 1
ATOM 715 C C . LYS A 1 100 ? -4.584 7.904 -8.706 1.00 91.50 100 LYS A C 1
ATOM 717 O O . LYS A 1 100 ? -3.453 8.373 -8.677 1.00 91.50 100 LYS A O 1
ATOM 722 N N . ALA A 1 101 ? -5.180 7.384 -7.635 1.00 93.12 101 ALA A N 1
ATOM 723 C CA . ALA A 1 101 ? -4.587 7.370 -6.299 1.00 93.12 101 ALA A CA 1
ATOM 724 C C . ALA A 1 101 ? -3.257 6.602 -6.243 1.00 93.12 101 ALA A C 1
ATOM 726 O O . ALA A 1 101 ? -2.275 7.113 -5.701 1.00 93.12 101 ALA A O 1
ATOM 727 N N . ALA A 1 102 ? -3.195 5.420 -6.866 1.00 91.00 102 ALA A N 1
ATOM 728 C CA . ALA A 1 102 ? -1.977 4.607 -6.925 1.00 91.00 102 ALA A CA 1
ATOM 729 C C . ALA A 1 102 ? -0.821 5.317 -7.655 1.00 91.00 102 ALA A C 1
ATOM 731 O O . ALA A 1 102 ? 0.343 5.119 -7.316 1.00 91.00 102 ALA A O 1
ATOM 732 N N . LYS A 1 103 ? -1.140 6.170 -8.635 1.00 90.25 103 LYS A N 1
ATOM 733 C CA . LYS A 1 103 ? -0.161 6.898 -9.453 1.00 90.2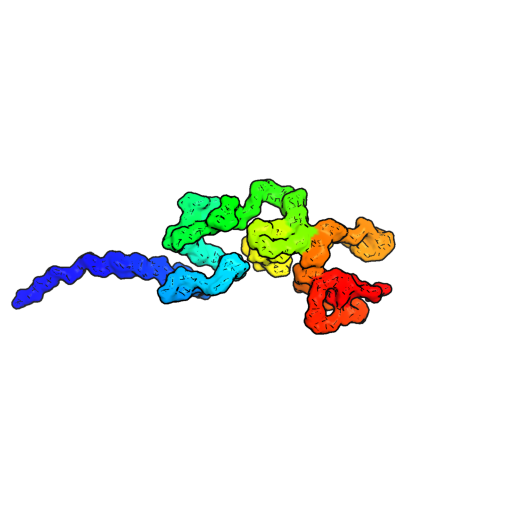5 103 LYS A CA 1
ATOM 734 C C . LYS A 1 103 ? 0.385 8.173 -8.811 1.00 90.25 103 LYS A C 1
ATOM 736 O O . LYS A 1 103 ? 1.387 8.687 -9.302 1.00 90.25 103 LYS A O 1
ATOM 741 N N . LEU A 1 104 ? -0.251 8.696 -7.761 1.00 94.25 104 LEU A N 1
ATOM 742 C CA . LEU A 1 104 ? 0.214 9.898 -7.059 1.00 94.25 104 LEU A CA 1
ATOM 743 C C . LEU A 1 104 ? 1.576 9.672 -6.388 1.00 94.25 104 LEU A C 1
ATOM 745 O O . LEU A 1 104 ? 1.985 8.535 -6.145 1.00 94.25 104 LEU A O 1
ATOM 749 N N . ALA A 1 105 ? 2.258 10.763 -6.039 1.00 93.75 105 ALA A N 1
ATOM 750 C CA . ALA A 1 105 ? 3.411 10.696 -5.152 1.00 93.75 105 ALA A CA 1
ATOM 751 C C . ALA A 1 105 ? 3.019 10.060 -3.802 1.00 93.75 105 ALA A C 1
ATOM 753 O O . ALA A 1 105 ? 1.950 10.393 -3.269 1.00 93.75 105 ALA A O 1
ATOM 754 N N . PRO A 1 106 ? 3.859 9.186 -3.214 1.00 93.12 106 PRO A N 1
ATOM 755 C CA . PRO A 1 106 ? 3.663 8.719 -1.851 1.00 93.12 106 PRO A CA 1
ATOM 756 C C . PRO A 1 106 ? 3.527 9.897 -0.885 1.00 93.12 106 PRO A C 1
ATOM 758 O O . PRO A 1 106 ? 4.341 10.821 -0.884 1.00 93.12 106 PRO A O 1
ATOM 761 N N . SER A 1 107 ? 2.489 9.865 -0.053 1.00 88.94 107 SER A N 1
ATOM 762 C CA . SER A 1 107 ? 2.237 10.921 0.926 1.00 88.94 107 SER A CA 1
ATOM 763 C C . SER A 1 107 ? 2.794 10.560 2.300 1.00 88.94 107 SER A C 1
ATOM 765 O O . SER A 1 107 ? 2.671 9.424 2.760 1.00 88.94 107 SER A O 1
ATOM 767 N N . THR A 1 108 ? 3.350 11.554 2.993 1.00 84.44 108 THR A N 1
ATOM 768 C CA . THR A 1 108 ? 3.670 11.463 4.425 1.00 84.44 108 THR A CA 1
ATOM 769 C C . THR A 1 108 ? 2.439 11.656 5.310 1.00 84.44 108 THR A C 1
ATOM 771 O O . THR A 1 108 ? 2.495 11.348 6.500 1.00 84.44 108 THR A O 1
ATOM 774 N N . ASN A 1 109 ? 1.318 12.134 4.753 1.00 82.88 109 ASN A N 1
ATOM 775 C CA . ASN A 1 109 ? 0.054 12.198 5.471 1.00 82.88 109 ASN A CA 1
ATOM 776 C C . ASN A 1 109 ? -0.493 10.766 5.649 1.00 82.88 109 ASN A C 1
ATOM 778 O O . ASN A 1 109 ? -0.838 10.123 4.653 1.00 82.88 109 ASN A O 1
ATOM 782 N N . PRO A 1 110 ? -0.622 10.259 6.890 1.00 70.88 110 PRO A N 1
ATOM 783 C CA . PRO A 1 110 ? -1.038 8.881 7.140 1.00 70.88 110 PRO A CA 1
ATOM 784 C C . PRO A 1 110 ? -2.471 8.579 6.680 1.00 70.88 110 PRO A C 1
ATOM 786 O O . PRO A 1 110 ? -2.801 7.409 6.496 1.00 70.88 110 PRO A O 1
ATOM 789 N N . THR A 1 111 ? -3.308 9.600 6.470 1.00 74.44 111 THR A N 1
ATOM 790 C CA . THR A 1 111 ? -4.690 9.438 5.994 1.00 74.44 111 THR A CA 1
ATOM 791 C C . THR A 1 111 ? -4.830 9.571 4.477 1.00 74.44 111 THR A C 1
ATOM 793 O O . THR A 1 111 ? -5.885 9.253 3.931 1.00 74.44 111 THR A O 1
ATOM 796 N N . ALA A 1 112 ? -3.782 10.007 3.771 1.00 83.06 112 ALA A N 1
ATOM 797 C CA . ALA A 1 112 ? -3.808 10.116 2.320 1.00 83.06 112 ALA A CA 1
ATOM 798 C C . ALA A 1 112 ? -3.504 8.759 1.667 1.00 83.06 112 ALA A C 1
ATOM 800 O O . ALA A 1 112 ? -2.401 8.221 1.788 1.00 83.06 112 ALA A O 1
ATOM 801 N N . MET A 1 113 ? -4.476 8.231 0.923 1.00 87.31 113 MET A N 1
ATOM 802 C CA . MET A 1 113 ? -4.311 7.045 0.079 1.00 87.31 113 MET A CA 1
ATOM 803 C C . MET A 1 113 ? -3.628 7.425 -1.242 1.00 87.31 113 MET A C 1
ATOM 805 O O . MET A 1 113 ? -4.285 7.538 -2.273 1.00 87.31 113 MET A O 1
ATOM 809 N N . ALA A 1 114 ? -2.322 7.691 -1.204 1.00 92.75 114 ALA A N 1
ATOM 810 C CA . ALA A 1 114 ? -1.563 8.168 -2.360 1.00 92.75 114 ALA A CA 1
ATOM 811 C C . ALA A 1 114 ? -0.267 7.374 -2.561 1.00 92.75 114 ALA A C 1
ATOM 813 O O . ALA A 1 114 ? 0.501 7.175 -1.614 1.00 92.75 114 ALA A O 1
ATOM 814 N N . GLY A 1 115 ? -0.032 6.961 -3.807 1.00 93.81 115 GLY A N 1
ATOM 815 C CA . GLY A 1 115 ? 1.153 6.221 -4.230 1.00 93.81 115 GLY A CA 1
ATOM 816 C C . GLY A 1 115 ? 1.110 4.728 -3.907 1.00 93.81 115 GLY A C 1
ATOM 817 O O . GLY A 1 115 ? 0.453 4.273 -2.965 1.00 93.81 115 GLY A O 1
ATOM 818 N N . PHE A 1 116 ? 1.873 3.952 -4.674 1.00 92.25 116 PHE A N 1
ATOM 819 C CA . PHE A 1 116 ? 1.965 2.496 -4.551 1.00 92.25 116 PHE A CA 1
ATOM 820 C C . PHE A 1 116 ? 2.410 2.047 -3.153 1.00 92.25 116 PHE A C 1
ATOM 822 O O . PHE A 1 116 ? 1.904 1.049 -2.640 1.00 92.25 116 PHE A O 1
ATOM 829 N N . ALA A 1 117 ? 3.289 2.815 -2.501 1.00 92.12 117 ALA A N 1
ATOM 830 C CA . ALA A 1 117 ? 3.785 2.508 -1.160 1.00 92.12 117 ALA A CA 1
ATOM 831 C C . ALA A 1 117 ? 2.667 2.499 -0.107 1.00 92.12 117 ALA A C 1
ATOM 833 O O . ALA A 1 117 ? 2.717 1.723 0.847 1.00 92.12 117 ALA A O 1
ATOM 834 N N . HIS A 1 118 ? 1.633 3.330 -0.281 1.00 91.19 118 HIS A N 1
ATOM 835 C CA . HIS A 1 118 ? 0.462 3.283 0.585 1.00 91.19 118 HIS A CA 1
ATOM 836 C C . HIS A 1 118 ? -0.349 2.006 0.331 1.00 91.19 118 HIS A C 1
ATOM 838 O O . HIS A 1 118 ? -0.721 1.318 1.278 1.00 91.19 118 HIS A O 1
ATOM 844 N N . CYS A 1 119 ? -0.586 1.659 -0.935 1.00 91.25 119 CYS A N 1
ATOM 845 C CA . CYS A 1 119 ? -1.360 0.478 -1.325 1.00 91.25 119 CYS A CA 1
ATOM 846 C C . CYS A 1 119 ? -0.699 -0.833 -0.862 1.00 91.25 119 CYS A C 1
ATOM 848 O O . CYS A 1 119 ? -1.382 -1.741 -0.384 1.00 91.25 119 CYS A O 1
ATOM 850 N N . ALA A 1 120 ? 0.634 -0.914 -0.945 1.00 91.31 120 ALA A N 1
ATOM 851 C CA . ALA A 1 120 ? 1.420 -2.083 -0.546 1.00 91.31 120 ALA A CA 1
ATOM 852 C C . ALA A 1 120 ? 1.216 -2.475 0.929 1.00 91.31 120 ALA A C 1
ATOM 854 O O . ALA A 1 120 ? 1.395 -3.639 1.283 1.00 91.31 120 ALA A O 1
ATOM 855 N N . LYS A 1 121 ? 0.775 -1.537 1.782 1.00 89.12 121 LYS A N 1
ATOM 856 C CA . LYS A 1 121 ? 0.469 -1.807 3.193 1.00 89.12 121 LYS A CA 1
ATOM 857 C C . LYS A 1 121 ? -0.578 -2.904 3.372 1.00 89.12 121 LYS A C 1
ATOM 859 O O . LYS A 1 121 ? -0.441 -3.710 4.280 1.00 89.12 121 LYS A O 1
ATOM 864 N N . CYS A 1 122 ? -1.589 -2.951 2.501 1.00 89.75 122 CYS A N 1
ATOM 865 C CA . CYS A 1 122 ? -2.670 -3.942 2.561 1.00 89.75 122 CYS A CA 1
ATOM 866 C C . CYS A 1 122 ? -2.614 -4.950 1.407 1.00 89.75 122 CYS A C 1
ATOM 868 O O . CYS A 1 122 ? -3.030 -6.094 1.576 1.00 89.75 122 CYS A O 1
ATOM 870 N N . HIS A 1 123 ? -2.100 -4.541 0.244 1.00 90.88 123 HIS A N 1
ATOM 871 C CA . HIS A 1 123 ? -2.000 -5.392 -0.947 1.00 90.88 123 HIS A CA 1
ATOM 872 C C . HIS A 1 123 ? -0.713 -6.233 -0.998 1.00 90.88 123 HIS A C 1
ATOM 874 O O . HIS A 1 123 ? -0.589 -7.099 -1.863 1.00 90.88 123 HIS A O 1
ATOM 880 N N . GLY A 1 124 ? 0.212 -6.024 -0.059 1.00 89.69 124 GLY A N 1
ATOM 881 C CA . GLY A 1 124 ? 1.472 -6.755 0.033 1.00 89.69 124 GLY A CA 1
ATOM 882 C C . GLY A 1 124 ? 2.598 -6.113 -0.773 1.00 89.69 124 GLY A C 1
ATOM 883 O O . GLY A 1 124 ? 2.393 -5.187 -1.562 1.00 89.69 124 GLY A O 1
ATOM 884 N N . THR A 1 125 ? 3.816 -6.608 -0.564 1.00 87.75 125 THR A N 1
ATOM 885 C CA . THR A 1 125 ? 5.046 -6.032 -1.138 1.00 87.75 125 THR A CA 1
ATOM 886 C C . THR A 1 125 ? 5.155 -6.230 -2.650 1.00 87.75 125 THR A C 1
ATOM 888 O O . THR A 1 125 ? 5.844 -5.464 -3.322 1.00 87.75 125 THR A O 1
ATOM 891 N N . THR A 1 126 ? 4.452 -7.236 -3.174 1.00 84.81 126 THR A N 1
ATOM 892 C CA . THR A 1 126 ? 4.369 -7.585 -4.598 1.00 84.81 126 THR A CA 1
ATOM 893 C C . THR A 1 126 ? 2.972 -7.362 -5.175 1.00 84.81 126 THR A C 1
ATOM 895 O O . THR A 1 126 ? 2.705 -7.755 -6.314 1.00 84.81 126 THR A O 1
ATOM 898 N N . PHE A 1 127 ? 2.069 -6.754 -4.394 1.00 88.88 127 PHE A N 1
ATOM 899 C CA . PHE A 1 127 ? 0.667 -6.525 -4.755 1.00 88.88 127 PHE A CA 1
ATOM 900 C C . PHE A 1 127 ? -0.130 -7.817 -5.045 1.00 88.88 127 PHE A C 1
ATOM 902 O O . PHE A 1 127 ? -1.160 -7.814 -5.731 1.00 88.88 127 PHE A O 1
ATOM 909 N N . SER A 1 128 ? 0.368 -8.951 -4.551 1.00 87.88 128 SER A N 1
ATOM 910 C CA . SER A 1 128 ? -0.251 -10.278 -4.681 1.00 87.88 128 SER A CA 1
ATOM 911 C C . SER A 1 128 ? -0.161 -11.130 -3.413 1.00 87.88 128 SER A C 1
ATOM 913 O O . SER A 1 128 ? -0.677 -12.239 -3.391 1.00 87.88 128 SER A O 1
ATOM 915 N N . ASP A 1 129 ? 0.473 -10.604 -2.371 1.00 87.06 129 ASP A N 1
ATOM 916 C CA . ASP A 1 129 ? 0.886 -11.290 -1.143 1.00 87.06 129 ASP A CA 1
ATOM 917 C C . ASP A 1 129 ? 0.292 -10.645 0.123 1.00 87.06 129 ASP A C 1
ATOM 919 O O . ASP A 1 129 ? 0.743 -10.922 1.230 1.00 87.06 129 ASP A O 1
ATOM 923 N N . GLY A 1 130 ? -0.684 -9.746 -0.032 1.00 87.88 130 GLY A N 1
ATOM 924 C CA . GLY A 1 130 ? -1.322 -9.029 1.072 1.00 87.88 130 GLY A CA 1
ATOM 925 C C . GLY A 1 130 ? -2.662 -9.606 1.525 1.00 87.88 130 GLY A C 1
ATOM 926 O O . GLY A 1 130 ? -3.138 -10.624 1.030 1.00 87.88 130 GLY A O 1
ATOM 927 N N . LEU A 1 131 ? -3.291 -8.896 2.465 1.00 86.75 131 LEU A N 1
ATOM 928 C CA . LEU A 1 131 ? -4.644 -9.186 2.953 1.00 86.75 131 LEU A CA 1
ATOM 929 C C . LEU A 1 131 ? -5.739 -8.785 1.963 1.00 86.75 131 LEU A C 1
ATOM 931 O O . LEU A 1 131 ? -6.822 -9.367 1.959 1.00 86.75 131 LEU A O 1
ATOM 935 N N . ALA A 1 132 ? -5.487 -7.736 1.183 1.00 88.12 132 ALA A N 1
ATOM 936 C CA . ALA A 1 132 ? -6.416 -7.257 0.175 1.00 88.12 132 ALA A CA 1
ATOM 937 C C . ALA A 1 132 ? -6.314 -8.093 -1.107 1.00 88.12 132 ALA A C 1
ATOM 939 O O . ALA A 1 132 ? -5.346 -8.818 -1.335 1.00 88.12 132 ALA A O 1
ATOM 940 N N . ILE A 1 133 ? -7.315 -7.954 -1.979 1.00 88.75 133 ILE A N 1
ATOM 941 C CA . ILE A 1 133 ? -7.318 -8.609 -3.288 1.00 88.75 133 ILE A CA 1
ATOM 942 C C . ILE A 1 133 ? -6.031 -8.295 -4.066 1.00 88.75 133 ILE A C 1
ATOM 944 O O . ILE A 1 133 ? -5.540 -7.162 -4.058 1.00 88.75 133 ILE A O 1
ATOM 948 N N . SER A 1 134 ? -5.482 -9.291 -4.767 1.00 89.81 134 SER A N 1
ATOM 949 C CA . SER A 1 134 ? -4.307 -9.064 -5.605 1.00 89.81 134 SER A CA 1
ATOM 950 C C . SER A 1 134 ? -4.618 -8.053 -6.706 1.00 89.81 134 SER A C 1
ATOM 952 O O . SER A 1 134 ? -5.601 -8.207 -7.433 1.00 89.81 134 SER A O 1
ATOM 954 N N . CYS A 1 135 ? -3.728 -7.080 -6.912 1.00 87.56 135 CYS A N 1
ATOM 955 C CA . CYS A 1 135 ? -3.818 -6.158 -8.045 1.00 87.56 135 CYS A CA 1
ATOM 956 C C . CYS A 1 135 ? -3.835 -6.911 -9.383 1.00 87.56 135 CYS A C 1
ATOM 958 O O . CYS A 1 135 ? -4.510 -6.488 -10.318 1.00 87.56 135 CYS A O 1
ATOM 960 N N . LYS A 1 136 ? -3.161 -8.068 -9.451 1.00 84.00 136 LYS A N 1
ATOM 961 C CA . LYS A 1 136 ? -3.065 -8.918 -10.646 1.00 84.00 136 LYS A CA 1
ATOM 962 C C . LYS A 1 136 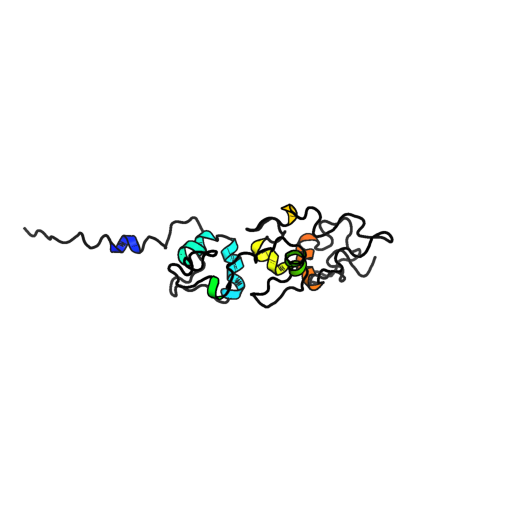? -4.378 -9.618 -11.009 1.00 84.00 136 LYS A C 1
ATOM 964 O O . LYS A 1 136 ? -4.495 -10.114 -12.122 1.00 84.00 136 LYS A O 1
ATOM 969 N N . SER A 1 137 ? -5.363 -9.641 -10.106 1.00 87.38 137 SER A N 1
ATOM 970 C CA . SER A 1 137 ? -6.691 -10.207 -10.395 1.00 87.38 137 SER A CA 1
ATOM 971 C C . SER A 1 137 ? -7.462 -9.398 -11.444 1.00 87.38 137 SER A C 1
ATOM 973 O O . SER A 1 137 ? -8.159 -9.980 -12.269 1.00 87.38 137 SER A O 1
ATOM 975 N N . CYS A 1 138 ? -7.294 -8.071 -11.449 1.00 85.12 138 CYS A N 1
ATOM 976 C CA . CYS A 1 138 ? -7.888 -7.172 -12.443 1.00 85.12 138 CYS A CA 1
ATOM 977 C C . CYS A 1 138 ? -6.841 -6.635 -13.423 1.00 85.12 138 CYS A C 1
ATOM 979 O O . CYS A 1 138 ? -7.135 -6.407 -14.594 1.00 85.12 138 CYS A O 1
ATOM 981 N N . HIS A 1 139 ? -5.608 -6.428 -12.958 1.00 82.31 139 HIS A N 1
ATOM 982 C CA . HIS A 1 139 ? -4.527 -5.911 -13.777 1.00 82.31 139 HIS A CA 1
ATOM 983 C C . HIS A 1 139 ? -3.566 -7.017 -14.217 1.00 82.31 139 HIS A C 1
ATOM 985 O O . HIS A 1 139 ? -2.477 -7.174 -13.670 1.00 82.31 139 HIS A O 1
ATOM 991 N N . THR A 1 140 ? -3.947 -7.747 -15.259 1.00 77.75 140 THR A N 1
ATOM 992 C CA . THR A 1 140 ? -3.131 -8.831 -15.835 1.00 77.75 140 THR A CA 1
ATOM 993 C C . THR A 1 140 ? -1.876 -8.338 -16.554 1.00 77.75 140 THR A C 1
ATOM 995 O O . THR A 1 140 ? -0.962 -9.119 -16.806 1.00 77.75 140 THR A O 1
ATOM 998 N N . THR A 1 141 ? -1.817 -7.044 -16.868 1.00 71.19 141 THR A N 1
ATOM 999 C CA . THR A 1 141 ? -0.664 -6.401 -17.503 1.00 71.19 141 THR A CA 1
ATOM 1000 C C . THR A 1 141 ? 0.063 -5.432 -16.558 1.00 71.19 141 THR A C 1
ATOM 1002 O O . THR A 1 141 ? 1.262 -5.237 -16.699 1.00 71.19 141 THR A O 1
ATOM 1005 N N . ALA A 1 142 ? -0.569 -4.884 -15.510 1.00 67.12 142 ALA A N 1
ATOM 1006 C CA . ALA A 1 142 ? 0.099 -3.904 -14.638 1.00 67.12 142 ALA A CA 1
ATOM 1007 C C . ALA A 1 142 ? 1.351 -4.460 -13.911 1.00 67.12 142 ALA A C 1
ATOM 1009 O O . ALA A 1 142 ? 1.402 -5.647 -13.585 1.00 67.12 142 ALA A O 1
ATOM 1010 N N . PRO A 1 143 ? 2.342 -3.600 -13.596 1.00 63.19 143 PRO A N 1
ATOM 1011 C CA . PRO A 1 143 ? 2.357 -2.148 -13.814 1.00 63.19 143 PRO A CA 1
ATOM 1012 C C . PRO A 1 143 ? 2.620 -1.720 -15.266 1.00 63.19 143 PRO A C 1
ATOM 1014 O O . PRO A 1 143 ? 2.629 -0.520 -15.533 1.00 63.19 143 PRO A O 1
ATOM 1017 N N . HIS A 1 144 ? 2.780 -2.656 -16.208 1.00 63.78 144 HIS A N 1
ATOM 1018 C CA . HIS A 1 144 ? 3.141 -2.333 -17.583 1.00 63.78 144 HIS A CA 1
ATOM 1019 C C . HIS A 1 144 ? 2.017 -2.693 -18.605 1.00 63.78 144 HIS A C 1
ATOM 1021 O O . HIS A 1 144 ? 1.682 -3.854 -18.789 1.00 63.78 144 HIS A O 1
ATOM 1027 N N . PRO A 1 145 ? 1.511 -1.780 -19.453 1.00 58.75 145 PRO A N 1
ATOM 1028 C CA . PRO A 1 145 ? 0.630 -2.135 -20.590 1.00 58.75 145 PRO A CA 1
ATOM 1029 C C . PRO A 1 145 ? 1.379 -2.780 -21.769 1.00 58.75 145 PRO A C 1
ATOM 1031 O O . PRO A 1 145 ? 2.375 -2.214 -22.177 1.00 58.75 145 PRO A O 1
ATOM 1034 N N . GLY A 1 146 ? 0.908 -3.892 -22.344 1.00 59.38 146 GLY A N 1
ATOM 1035 C CA . GLY A 1 146 ? 1.659 -4.760 -23.280 1.00 59.38 146 GLY A CA 1
ATOM 1036 C C . GLY A 1 146 ? 2.669 -4.127 -24.270 1.00 59.38 146 GLY A C 1
ATOM 1037 O O . GLY A 1 146 ? 2.471 -3.033 -24.787 1.00 59.38 146 GLY A O 1
ATOM 1038 N N . MET A 1 147 ? 3.745 -4.879 -24.558 1.00 56.03 147 MET A N 1
ATOM 1039 C CA . MET A 1 147 ? 4.834 -4.544 -25.501 1.00 56.03 147 MET A CA 1
ATOM 1040 C C . MET A 1 147 ? 4.356 -3.923 -26.833 1.00 56.03 147 MET A C 1
ATOM 1042 O O . MET A 1 147 ? 3.331 -4.364 -27.353 1.00 56.03 147 MET A O 1
ATOM 1046 N N . PRO A 1 148 ? 5.139 -3.012 -27.457 1.00 59.38 148 PRO A N 1
ATOM 1047 C CA . PRO A 1 148 ? 6.522 -2.641 -27.123 1.00 59.38 148 PRO A CA 1
ATOM 1048 C C . PRO A 1 148 ? 6.642 -1.423 -26.186 1.00 59.38 148 PRO A C 1
ATOM 1050 O O . PRO A 1 148 ? 6.078 -0.362 -26.432 1.00 59.38 148 PRO A O 1
ATOM 1053 N N . TRP A 1 149 ? 7.452 -1.561 -25.131 1.00 58.97 149 TRP A N 1
ATOM 1054 C CA . TRP A 1 149 ? 7.740 -0.509 -24.134 1.00 58.97 149 TRP A CA 1
ATOM 1055 C C . TRP A 1 149 ? 9.035 0.272 -24.405 1.00 58.97 149 TRP A C 1
ATOM 1057 O O . TRP A 1 149 ? 9.352 1.225 -23.699 1.00 58.97 149 TRP A O 1
ATOM 1067 N N . HIS A 1 150 ? 9.812 -0.176 -25.389 1.00 54.72 150 HIS A N 1
ATOM 1068 C CA . HIS A 1 150 ? 11.106 0.370 -25.785 1.00 54.72 150 HIS A CA 1
ATOM 1069 C C . HIS A 1 150 ? 11.204 0.405 -27.314 1.00 54.72 150 HIS A C 1
ATOM 1071 O O . HIS A 1 150 ? 10.554 -0.385 -28.000 1.00 54.72 150 HIS A O 1
ATOM 1077 N N . GLY A 1 151 ? 12.025 1.317 -27.837 1.00 51.59 151 GLY A N 1
ATOM 1078 C CA . GLY A 1 151 ? 12.236 1.513 -29.274 1.00 51.59 151 GLY A CA 1
ATOM 1079 C C . GLY A 1 151 ? 11.418 2.662 -29.872 1.00 51.59 151 GLY A C 1
ATOM 1080 O O . GLY A 1 151 ? 10.535 3.226 -29.232 1.00 51.59 151 GLY A O 1
ATOM 1081 N N . THR A 1 152 ? 11.717 3.015 -31.123 1.00 53.50 152 THR A N 1
ATOM 1082 C CA . THR A 1 152 ? 11.082 4.123 -31.868 1.00 53.50 152 THR A CA 1
ATOM 1083 C C . THR A 1 152 ? 9.595 3.904 -32.158 1.00 53.50 152 THR A C 1
ATOM 1085 O O . THR A 1 152 ? 8.897 4.840 -32.536 1.00 53.50 152 THR A O 1
ATOM 1088 N N . THR A 1 153 ? 9.107 2.677 -31.966 1.00 54.19 153 THR A N 1
ATOM 1089 C CA . THR A 1 153 ? 7.702 2.279 -32.107 1.00 54.19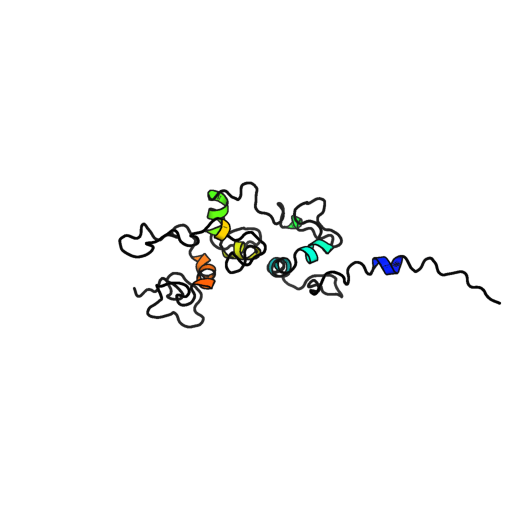 153 THR A CA 1
ATOM 1090 C C . THR A 1 153 ? 6.979 2.141 -30.766 1.00 54.19 153 THR A C 1
ATOM 1092 O O . THR A 1 153 ? 5.796 1.805 -30.759 1.00 54.19 153 THR A O 1
ATOM 1095 N N . ALA A 1 154 ? 7.659 2.354 -29.631 1.00 57.66 154 ALA A N 1
ATOM 1096 C CA . ALA A 1 154 ? 7.002 2.384 -28.329 1.00 57.66 154 ALA A CA 1
ATOM 1097 C C . ALA A 1 154 ? 6.042 3.575 -28.298 1.00 57.66 154 ALA A C 1
ATOM 1099 O O . ALA A 1 154 ? 6.453 4.724 -28.474 1.00 57.66 154 ALA A O 1
ATOM 1100 N N . SER A 1 155 ? 4.752 3.311 -28.106 1.00 49.16 155 SER A N 1
ATOM 1101 C CA . SER A 1 155 ? 3.697 4.317 -28.230 1.00 49.16 155 SER A CA 1
ATOM 1102 C C . SER A 1 155 ? 3.591 5.211 -26.984 1.00 49.16 155 SER A C 1
ATOM 1104 O O . SER A 1 155 ? 2.499 5.356 -26.442 1.00 49.16 155 SER A O 1
ATOM 1106 N N . LEU A 1 156 ? 4.706 5.837 -26.573 1.00 50.06 156 LEU A N 1
ATOM 1107 C CA . LEU A 1 156 ? 4.946 6.613 -25.341 1.00 50.06 156 LEU A CA 1
ATOM 1108 C C . LEU A 1 156 ? 5.487 5.765 -24.178 1.00 50.06 156 LEU A C 1
ATOM 1110 O O . LEU A 1 156 ? 5.161 4.588 -24.035 1.00 50.06 156 LEU A O 1
ATOM 1114 N N . THR A 1 157 ? 6.302 6.381 -23.313 1.00 53.62 157 THR A N 1
ATOM 1115 C CA . THR A 1 157 ? 6.656 5.821 -22.003 1.00 53.62 157 THR A CA 1
ATOM 1116 C C . THR A 1 157 ? 5.359 5.466 -21.278 1.00 53.62 157 THR A C 1
ATOM 1118 O O . THR A 1 157 ? 4.521 6.302 -20.956 1.00 53.62 157 THR A O 1
ATOM 1121 N N . ASN A 1 158 ? 5.160 4.184 -21.046 1.00 57.84 158 ASN A N 1
ATOM 1122 C CA . ASN A 1 158 ? 3.895 3.590 -20.632 1.00 57.84 158 ASN A CA 1
ATOM 1123 C C . ASN A 1 158 ? 3.442 3.925 -19.193 1.00 57.84 158 ASN A C 1
ATOM 1125 O O . ASN A 1 158 ? 2.347 3.545 -18.779 1.00 57.84 158 ASN A O 1
ATOM 1129 N N . HIS A 1 159 ? 4.259 4.661 -18.441 1.00 69.00 159 HIS A N 1
ATOM 1130 C CA . HIS A 1 159 ? 3.974 5.159 -17.095 1.00 69.00 159 HIS A CA 1
ATOM 1131 C C . HIS A 1 159 ? 4.100 6.693 -16.973 1.00 69.00 159 HIS A C 1
ATOM 1133 O O . HIS A 1 159 ? 4.337 7.199 -15.882 1.00 69.00 159 HIS A O 1
ATOM 1139 N N . VAL A 1 160 ? 3.879 7.459 -18.057 1.00 68.81 160 VAL A N 1
ATOM 1140 C CA . VAL A 1 160 ? 3.912 8.950 -18.056 1.00 68.81 160 VAL A CA 1
ATOM 1141 C C . VAL A 1 160 ? 2.998 9.617 -17.023 1.00 68.81 160 VAL A C 1
ATOM 1143 O O . VAL A 1 160 ? 3.215 10.765 -16.657 1.00 68.81 160 VAL A O 1
ATOM 1146 N N . THR A 1 161 ? 1.972 8.911 -16.549 1.00 80.19 161 THR A N 1
ATOM 1147 C CA . THR A 1 161 ? 1.039 9.420 -15.534 1.00 80.19 161 THR A CA 1
ATOM 1148 C C . THR A 1 161 ? 1.392 9.007 -14.104 1.00 80.19 161 THR A C 1
ATOM 1150 O O . THR A 1 161 ? 0.669 9.383 -13.188 1.00 80.19 161 THR A O 1
ATOM 1153 N N . THR A 1 162 ? 2.410 8.165 -13.913 1.00 85.88 162 THR A N 1
ATOM 1154 C CA . THR A 1 162 ? 2.830 7.684 -12.591 1.00 85.88 162 THR A CA 1
ATOM 1155 C C . THR A 1 162 ? 3.934 8.580 -12.061 1.00 85.88 162 THR A C 1
ATOM 1157 O O . THR A 1 162 ? 4.937 8.799 -12.737 1.00 85.88 162 THR A O 1
ATOM 1160 N N . ASP A 1 163 ? 3.772 9.070 -10.837 1.00 90.00 163 ASP A N 1
ATOM 1161 C CA . ASP A 1 163 ? 4.778 9.903 -10.198 1.00 90.00 163 ASP A CA 1
ATOM 1162 C C . ASP A 1 163 ? 6.080 9.119 -9.962 1.00 90.00 163 ASP A C 1
ATOM 1164 O O . ASP A 1 163 ? 6.063 7.998 -9.438 1.00 90.00 163 ASP A O 1
ATOM 1168 N N . ILE A 1 164 ? 7.213 9.722 -10.335 1.00 86.50 164 ILE A N 1
ATOM 1169 C CA . ILE A 1 164 ? 8.547 9.111 -10.260 1.00 86.50 164 ILE A CA 1
ATOM 1170 C C . ILE A 1 164 ? 8.968 8.763 -8.827 1.00 86.50 164 ILE A C 1
ATOM 1172 O O . ILE A 1 164 ? 9.784 7.864 -8.628 1.00 86.50 164 ILE A O 1
ATOM 1176 N N . SER A 1 165 ? 8.392 9.415 -7.817 1.00 91.62 165 SER A N 1
ATOM 1177 C CA . SER A 1 165 ? 8.643 9.097 -6.406 1.00 91.62 165 SER A CA 1
ATOM 1178 C C . SER A 1 165 ? 8.145 7.703 -5.996 1.00 91.62 165 SER A C 1
ATOM 1180 O O . SER A 1 165 ? 8.533 7.204 -4.943 1.00 91.62 165 SER A O 1
ATOM 1182 N N . ASN A 1 166 ? 7.373 7.018 -6.850 1.00 91.00 166 ASN A N 1
ATOM 1183 C CA . ASN A 1 166 ? 7.052 5.598 -6.688 1.00 91.00 166 ASN A CA 1
ATOM 1184 C C . ASN A 1 166 ? 8.208 4.649 -7.069 1.00 91.00 166 ASN A C 1
ATOM 1186 O O . ASN A 1 166 ? 8.066 3.438 -6.910 1.00 91.00 166 ASN A O 1
ATOM 1190 N N . ALA A 1 167 ? 9.361 5.152 -7.532 1.00 90.62 167 ALA A N 1
ATOM 1191 C CA . ALA A 1 167 ? 10.521 4.335 -7.907 1.00 90.62 167 ALA A CA 1
ATOM 1192 C C . ALA A 1 167 ? 10.932 3.258 -6.874 1.00 90.62 167 ALA A C 1
ATOM 1194 O O . ALA A 1 167 ? 11.253 2.147 -7.305 1.00 90.62 167 ALA A O 1
ATOM 1195 N N . PRO A 1 168 ? 10.888 3.498 -5.544 1.00 92.62 168 PRO A N 1
ATOM 1196 C CA . PRO A 1 168 ? 11.182 2.457 -4.556 1.00 92.62 168 PRO A CA 1
ATOM 1197 C C . PRO A 1 168 ? 10.257 1.237 -4.635 1.00 92.62 168 PRO A C 1
ATOM 1199 O O . PRO A 1 168 ? 10.692 0.127 -4.346 1.00 92.62 168 PRO A O 1
ATOM 1202 N N . GLU A 1 169 ? 9.002 1.413 -5.051 1.00 91.12 169 GLU A N 1
ATOM 1203 C CA . GLU A 1 169 ? 8.042 0.315 -5.207 1.00 91.12 169 GLU A CA 1
ATOM 1204 C C . GLU A 1 169 ? 8.355 -0.525 -6.445 1.00 91.12 169 GLU A C 1
ATOM 1206 O O . GLU A 1 169 ? 8.370 -1.753 -6.375 1.00 91.12 169 GLU A O 1
ATOM 1211 N N . CYS A 1 170 ? 8.707 0.123 -7.557 1.00 87.06 170 CYS A N 1
ATOM 1212 C CA . CYS A 1 170 ? 9.152 -0.560 -8.772 1.00 87.06 170 CYS A CA 1
ATOM 1213 C C . CYS A 1 170 ? 10.450 -1.351 -8.527 1.00 87.06 170 CYS A C 1
ATOM 1215 O O . CYS A 1 170 ? 10.616 -2.476 -9.006 1.00 87.06 170 CYS A O 1
ATOM 1217 N N . TYR A 1 171 ? 11.357 -0.790 -7.725 1.00 89.69 171 TYR A N 1
ATOM 1218 C CA . TYR A 1 171 ? 12.654 -1.388 -7.407 1.00 89.69 171 TYR A CA 1
ATOM 1219 C C . TYR A 1 171 ? 12.547 -2.722 -6.672 1.00 89.69 171 TYR A C 1
ATOM 1221 O O . TYR A 1 171 ? 13.396 -3.587 -6.877 1.00 89.69 171 TYR A O 1
ATOM 1229 N N . LYS A 1 172 ? 11.475 -2.951 -5.901 1.00 88.81 172 LYS A N 1
ATOM 1230 C CA . LYS A 1 172 ? 11.229 -4.241 -5.228 1.00 88.81 172 LYS A CA 1
ATOM 1231 C C . LYS A 1 172 ? 11.237 -5.422 -6.200 1.00 88.81 172 LYS A C 1
ATOM 1233 O O . LYS A 1 172 ? 11.644 -6.514 -5.822 1.00 88.81 172 LYS A O 1
ATOM 1238 N N . CYS A 1 173 ? 10.820 -5.199 -7.448 1.00 85.12 173 CYS A N 1
ATOM 1239 C CA . CYS A 1 173 ? 10.851 -6.213 -8.502 1.00 85.12 173 CYS A CA 1
ATOM 1240 C C . CYS A 1 173 ? 12.011 -6.022 -9.492 1.00 85.12 173 CYS A C 1
ATOM 1242 O O . CYS A 1 173 ? 12.423 -6.998 -10.115 1.00 85.12 173 CYS A O 1
ATOM 1244 N N . HIS A 1 174 ? 12.527 -4.799 -9.644 1.00 83.06 174 HIS A N 1
ATOM 1245 C CA . HIS A 1 174 ? 13.458 -4.422 -10.716 1.00 83.06 174 HIS A CA 1
ATOM 1246 C C . HIS A 1 174 ? 14.870 -4.045 -10.261 1.00 83.06 174 HIS A C 1
ATOM 1248 O O . HIS A 1 174 ? 15.639 -3.508 -11.060 1.00 83.06 174 HIS A O 1
ATOM 1254 N N . ALA A 1 175 ? 15.238 -4.324 -9.010 1.00 87.88 175 ALA A N 1
ATOM 1255 C CA . ALA A 1 175 ? 16.582 -4.079 -8.496 1.00 87.88 175 ALA A CA 1
ATOM 1256 C C . ALA A 1 175 ? 17.660 -4.656 -9.432 1.00 87.88 175 ALA A C 1
ATOM 1258 O O . ALA A 1 175 ? 17.653 -5.849 -9.741 1.00 87.88 175 ALA A O 1
ATOM 1259 N N . GLY A 1 176 ? 18.554 -3.798 -9.935 1.00 81.50 176 GLY A N 1
ATOM 1260 C CA . GLY A 1 176 ? 19.612 -4.193 -10.874 1.00 81.50 176 GLY A CA 1
ATOM 1261 C C . GLY A 1 176 ? 19.103 -4.761 -12.208 1.00 81.50 176 GLY A C 1
ATOM 1262 O O . GLY A 1 176 ? 19.810 -5.528 -12.859 1.00 81.50 176 GLY A O 1
ATOM 1263 N N . GLY A 1 177 ? 17.867 -4.444 -12.604 1.00 77.88 177 GLY A N 1
ATOM 1264 C CA . GLY A 1 177 ? 17.229 -4.997 -13.803 1.00 77.88 177 GLY A CA 1
ATOM 1265 C C . GLY A 1 177 ? 16.642 -6.402 -13.615 1.00 77.88 177 GLY A C 1
ATOM 1266 O O . GLY A 1 177 ? 16.426 -7.120 -14.593 1.00 77.88 177 GLY A O 1
ATOM 1267 N N . ALA A 1 178 ? 16.387 -6.833 -12.375 1.00 81.81 178 ALA A N 1
ATOM 1268 C CA . ALA A 1 178 ? 15.641 -8.062 -12.113 1.00 81.81 178 ALA A CA 1
ATOM 1269 C C . ALA A 1 178 ? 14.263 -8.058 -12.814 1.00 81.81 178 ALA A C 1
ATOM 1271 O O . ALA A 1 178 ? 13.668 -7.006 -13.059 1.00 81.81 178 ALA A O 1
ATOM 1272 N N . ASN A 1 179 ? 13.768 -9.252 -13.164 1.00 77.31 179 ASN A N 1
ATOM 1273 C CA . ASN A 1 179 ? 12.472 -9.462 -13.830 1.00 77.31 179 ASN A CA 1
ATOM 1274 C C . ASN A 1 179 ? 12.279 -8.669 -15.140 1.00 77.31 179 ASN A C 1
ATOM 1276 O O . ASN A 1 179 ? 11.154 -8.380 -15.543 1.00 77.31 179 ASN A O 1
ATOM 1280 N N . SER A 1 180 ? 13.383 -8.322 -15.803 1.00 74.00 180 SER A N 1
ATOM 1281 C CA . SER A 1 180 ? 13.409 -7.627 -17.084 1.00 74.00 180 SER A CA 1
ATOM 1282 C C . SER A 1 180 ? 14.463 -8.256 -17.991 1.00 74.00 180 SER A C 1
ATOM 1284 O O . SER A 1 180 ? 15.521 -8.703 -17.539 1.00 74.00 180 SER A O 1
ATOM 1286 N N . THR A 1 181 ? 14.178 -8.282 -19.291 1.00 74.00 181 THR A N 1
ATOM 1287 C CA . THR A 1 181 ? 15.183 -8.584 -20.319 1.00 74.00 181 THR A CA 1
ATOM 1288 C C . THR A 1 181 ? 16.138 -7.408 -20.542 1.00 74.00 181 THR A C 1
ATOM 1290 O O . THR A 1 181 ? 17.201 -7.593 -21.125 1.00 74.00 181 THR A O 1
ATOM 1293 N N . ILE A 1 182 ? 15.785 -6.218 -20.047 1.00 71.50 182 ILE A N 1
ATOM 1294 C CA . ILE A 1 182 ? 16.580 -4.989 -20.103 1.00 71.50 182 ILE A CA 1
ATOM 1295 C C . ILE A 1 182 ? 17.197 -4.734 -18.730 1.00 71.50 182 ILE A C 1
ATOM 1297 O O . ILE A 1 182 ? 16.487 -4.684 -17.723 1.00 71.50 182 ILE A O 1
ATOM 1301 N N . LYS A 1 183 ? 18.516 -4.538 -18.702 1.00 78.69 183 LYS A N 1
ATOM 1302 C CA . LYS A 1 183 ? 19.302 -4.278 -17.490 1.00 78.69 183 LYS A CA 1
ATOM 1303 C C . LYS A 1 183 ? 20.247 -3.097 -17.731 1.00 78.69 183 LYS A C 1
ATOM 1305 O O . LYS A 1 183 ? 20.626 -2.885 -18.883 1.00 78.69 183 LYS A O 1
ATOM 1310 N N . PRO A 1 184 ? 20.652 -2.346 -16.690 1.00 78.38 184 PRO A N 1
ATOM 1311 C CA . PRO A 1 184 ? 21.689 -1.336 -16.848 1.00 78.38 184 PRO A CA 1
ATOM 1312 C C . PRO A 1 184 ? 22.993 -1.980 -17.317 1.00 78.38 184 PRO A C 1
ATOM 1314 O O . PRO A 1 184 ? 23.403 -3.000 -16.761 1.00 78.38 184 PRO A O 1
ATOM 1317 N N . VAL A 1 185 ? 23.664 -1.353 -18.286 1.00 81.19 185 VAL A N 1
ATOM 1318 C CA . VAL A 1 185 ? 25.014 -1.755 -18.719 1.00 81.19 185 VAL A CA 1
ATOM 1319 C C . VAL A 1 185 ? 26.009 -1.584 -17.569 1.00 81.19 185 VAL A C 1
ATOM 1321 O O . VAL A 1 185 ? 26.773 -2.496 -17.266 1.00 81.19 185 VAL A O 1
ATOM 1324 N N . THR A 1 186 ? 25.930 -0.444 -16.880 1.00 85.56 186 THR A N 1
ATOM 1325 C CA . THR A 1 186 ? 26.695 -0.156 -15.664 1.00 85.56 186 THR A CA 1
ATOM 1326 C C . THR A 1 186 ? 25.718 0.037 -14.504 1.00 85.56 186 THR A C 1
ATOM 1328 O O . THR A 1 186 ? 25.047 1.070 -14.445 1.00 85.56 186 THR A O 1
ATOM 1331 N N . PRO A 1 187 ? 25.580 -0.939 -13.589 1.00 83.38 187 PRO A N 1
ATOM 1332 C CA . PRO A 1 187 ? 24.703 -0.802 -12.432 1.00 83.38 187 PRO A CA 1
ATOM 1333 C C . PRO A 1 187 ? 25.120 0.353 -11.519 1.00 83.38 187 PRO A C 1
ATOM 1335 O O . PRO A 1 187 ? 26.307 0.640 -11.356 1.00 83.38 187 PRO A O 1
ATOM 1338 N N . ALA A 1 188 ? 24.137 0.984 -10.875 1.00 88.19 188 ALA A N 1
ATOM 1339 C CA . ALA A 1 188 ? 24.408 1.969 -9.835 1.00 88.19 188 ALA A CA 1
ATOM 1340 C C . ALA A 1 188 ? 25.233 1.360 -8.679 1.00 88.19 188 ALA A C 1
ATOM 1342 O O . ALA A 1 188 ? 25.068 0.175 -8.367 1.00 88.19 188 ALA A O 1
ATOM 1343 N N . PRO A 1 189 ? 26.071 2.157 -7.989 1.00 89.88 189 PRO A N 1
ATOM 1344 C CA . PRO A 1 189 ? 26.775 1.704 -6.794 1.00 89.88 189 PRO A CA 1
ATOM 1345 C C . PRO A 1 189 ? 25.826 1.108 -5.745 1.00 89.88 189 PRO A C 1
ATOM 1347 O O . PRO A 1 189 ? 24.693 1.572 -5.575 1.00 89.88 189 PRO A O 1
ATOM 1350 N N . ALA A 1 190 ? 26.300 0.108 -4.999 1.00 88.56 190 ALA A N 1
ATOM 1351 C CA . ALA A 1 190 ? 25.540 -0.481 -3.901 1.00 88.56 190 ALA A CA 1
ATOM 1352 C C . ALA A 1 190 ? 25.127 0.592 -2.874 1.00 88.56 190 ALA A C 1
ATOM 1354 O O . ALA A 1 190 ? 25.913 1.467 -2.521 1.00 88.56 190 ALA A O 1
ATOM 1355 N N . GLY A 1 191 ? 23.879 0.523 -2.403 1.00 88.75 191 GLY A N 1
ATOM 1356 C CA . GLY A 1 191 ? 23.308 1.508 -1.477 1.00 88.75 191 GLY A CA 1
ATOM 1357 C C . GLY A 1 191 ? 22.732 2.764 -2.143 1.00 88.75 191 GLY A C 1
ATOM 1358 O O . GLY A 1 191 ? 22.131 3.581 -1.448 1.00 88.75 191 GLY A O 1
ATOM 1359 N N . THR A 1 192 ? 22.850 2.918 -3.468 1.00 92.50 192 THR A N 1
ATOM 1360 C CA . THR A 1 192 ? 22.169 4.001 -4.197 1.00 92.50 192 THR A CA 1
ATOM 1361 C C . THR A 1 192 ? 20.656 3.885 -4.016 1.00 92.50 192 THR A C 1
ATOM 1363 O O . THR A 1 192 ? 20.075 2.821 -4.239 1.00 92.50 192 THR A O 1
ATOM 1366 N N . ALA A 1 193 ? 20.006 4.987 -3.632 1.00 92.50 193 ALA A N 1
ATOM 1367 C CA . ALA A 1 193 ? 18.555 5.023 -3.500 1.00 92.50 193 ALA A CA 1
ATOM 1368 C C . ALA A 1 193 ? 17.870 4.690 -4.844 1.00 92.50 193 ALA A C 1
ATOM 1370 O O . ALA A 1 193 ? 18.319 5.170 -5.893 1.00 92.50 193 ALA A O 1
ATOM 1371 N N . PRO A 1 194 ? 16.775 3.910 -4.838 1.00 92.00 194 PRO A N 1
ATOM 1372 C CA . PRO A 1 194 ? 16.054 3.570 -6.056 1.00 92.00 194 PRO A CA 1
ATOM 1373 C C . PRO A 1 194 ? 15.611 4.789 -6.861 1.00 92.00 194 PRO A C 1
ATOM 1375 O O . PRO A 1 194 ? 15.022 5.726 -6.324 1.00 92.00 194 PRO A O 1
ATOM 1378 N N . GLY A 1 195 ? 15.845 4.750 -8.167 1.00 88.50 195 GLY A N 1
ATOM 1379 C CA . GLY A 1 195 ? 15.446 5.805 -9.088 1.00 88.50 195 GLY A CA 1
ATOM 1380 C C . GLY A 1 195 ? 15.216 5.256 -10.487 1.00 88.50 195 GLY A C 1
ATOM 1381 O O . GLY A 1 195 ? 15.877 4.317 -10.923 1.00 88.50 195 GLY A O 1
ATOM 1382 N N . CYS A 1 196 ? 14.264 5.840 -11.213 1.00 80.56 196 CYS A N 1
ATOM 1383 C CA . CYS A 1 196 ? 13.958 5.371 -12.562 1.00 80.56 196 CYS A CA 1
ATOM 1384 C C . CYS A 1 196 ? 15.154 5.550 -13.504 1.00 80.56 196 CYS A C 1
ATOM 1386 O O . CYS A 1 196 ? 15.432 4.636 -14.268 1.00 80.56 196 CYS A O 1
ATOM 1388 N N . THR A 1 197 ? 15.856 6.688 -13.405 1.00 81.88 197 THR A N 1
ATOM 1389 C CA . THR A 1 197 ? 16.866 7.166 -14.369 1.00 81.88 197 THR A CA 1
ATOM 1390 C C . THR A 1 197 ? 18.324 7.071 -13.888 1.00 81.88 197 THR A C 1
ATOM 1392 O O . THR A 1 197 ? 19.235 7.576 -14.545 1.00 81.88 197 THR A O 1
ATOM 1395 N N . ASN A 1 198 ? 18.568 6.464 -12.722 1.00 85.50 198 ASN A N 1
ATOM 1396 C CA . ASN A 1 198 ? 19.882 6.451 -12.065 1.00 85.50 198 ASN A CA 1
ATOM 1397 C C . ASN A 1 198 ? 20.601 5.093 -12.153 1.00 85.50 198 ASN A C 1
ATOM 1399 O O . ASN A 1 198 ? 21.457 4.813 -11.321 1.00 85.50 198 ASN A O 1
ATOM 1403 N N . ALA A 1 199 ? 20.236 4.248 -13.125 1.00 86.25 199 ALA A N 1
ATOM 1404 C CA . ALA A 1 199 ? 20.808 2.909 -13.330 1.00 86.25 199 ALA A CA 1
ATOM 1405 C C . ALA A 1 199 ? 20.613 1.910 -12.165 1.00 86.25 199 ALA A C 1
ATOM 1407 O O . ALA A 1 199 ? 21.265 0.867 -12.123 1.00 86.25 199 ALA A O 1
ATOM 1408 N N . THR A 1 200 ? 19.691 2.174 -11.232 1.00 88.00 200 THR A N 1
ATOM 1409 C CA . THR A 1 200 ? 19.277 1.175 -10.223 1.00 88.00 200 THR A CA 1
ATOM 1410 C C . THR A 1 200 ? 18.268 0.152 -10.770 1.00 88.00 200 THR A C 1
ATOM 1412 O O . THR A 1 200 ? 18.107 -0.917 -10.180 1.00 88.00 200 THR A O 1
ATOM 1415 N N . MET A 1 201 ? 17.597 0.461 -11.893 1.00 85.00 201 MET A N 1
ATOM 1416 C CA . MET A 1 201 ? 16.562 -0.366 -12.545 1.00 85.00 201 MET A CA 1
ATOM 1417 C C . MET A 1 201 ? 16.701 -0.374 -14.082 1.00 85.00 201 MET A C 1
ATOM 1419 O O . MET A 1 201 ? 17.737 -0.769 -14.586 1.00 85.00 201 MET A O 1
ATOM 1423 N N . CYS A 1 202 ? 15.677 0.024 -14.852 1.00 75.69 202 CYS A N 1
ATOM 1424 C CA . CYS A 1 202 ? 15.649 -0.151 -16.310 1.00 75.69 202 CYS A CA 1
ATOM 1425 C C . CYS A 1 202 ? 16.153 1.061 -17.116 1.00 75.69 202 CYS A C 1
ATOM 1427 O O . CYS A 1 202 ? 16.480 0.883 -18.286 1.00 75.69 202 CYS A O 1
ATOM 1429 N N . HIS A 1 203 ? 16.234 2.270 -16.535 1.00 71.50 203 HIS A N 1
ATOM 1430 C CA . HIS A 1 203 ? 16.709 3.461 -17.255 1.00 71.50 203 HIS A CA 1
ATOM 1431 C C . HIS A 1 203 ? 18.035 3.992 -16.684 1.00 71.50 203 HIS A C 1
ATOM 1433 O O . HIS A 1 203 ? 18.064 4.858 -15.820 1.00 71.50 203 HIS A O 1
ATOM 1439 N N . GLY A 1 204 ? 19.169 3.458 -17.137 1.00 64.00 204 GLY A N 1
ATOM 1440 C CA . GLY A 1 204 ? 20.478 4.091 -16.918 1.00 64.00 204 GLY A CA 1
ATOM 1441 C C . GLY A 1 204 ? 20.721 5.191 -17.951 1.00 64.00 204 GLY A C 1
ATOM 1442 O O . GLY A 1 204 ? 20.131 5.152 -19.019 1.00 64.00 204 GLY A O 1
ATOM 1443 N N . ARG A 1 205 ? 21.581 6.178 -17.666 1.00 55.03 205 ARG A N 1
ATOM 1444 C CA . ARG A 1 205 ? 21.947 7.228 -18.645 1.00 55.03 205 ARG A CA 1
ATOM 1445 C C . ARG A 1 205 ? 22.739 6.708 -19.857 1.00 55.03 205 ARG A C 1
ATOM 1447 O O . ARG A 1 205 ? 22.966 7.480 -20.783 1.00 55.03 205 ARG A O 1
ATOM 1454 N N . ASP A 1 206 ? 23.088 5.427 -19.848 1.00 52.94 206 ASP A N 1
ATOM 1455 C CA . ASP A 1 206 ? 23.823 4.743 -20.901 1.00 52.94 206 ASP A CA 1
ATOM 1456 C C . ASP A 1 206 ? 22.880 3.700 -21.531 1.00 52.94 206 ASP A C 1
ATOM 1458 O O . ASP A 1 206 ? 22.672 2.624 -20.959 1.00 52.94 206 ASP A O 1
ATOM 1462 N N . PHE A 1 207 ? 22.256 4.056 -22.660 1.00 51.12 207 PHE A N 1
ATOM 1463 C CA . PHE A 1 207 ? 21.507 3.139 -23.528 1.00 51.12 207 PHE A CA 1
ATOM 1464 C C . PHE A 1 207 ? 22.267 2.951 -24.837 1.00 51.12 207 PHE A C 1
ATOM 1466 O O . PHE A 1 207 ? 22.703 3.987 -25.393 1.00 51.12 207 PHE A O 1
#

Secondary structure (DSSP, 8-state):
-------SSSHHHHHHSSSSSS-STT---S--TTT--PPTTHHHHHHHHHTT-HHHHHHHHB-SS-GGGBSTTTT--GGGT-TT-SSPPTTTTSTTTHHHHHHSPPPSSTT---SHHHHHHHH-TTSSSSSSPPGGGT-SSTTS-SS--SSTT--S-TTTTS-GGGHHHHHHHHGGGTTSS---SSPPPTTPPP-TTTTSSS--S--

Radius of gyration: 24.6 Å; chains: 1; bounding box: 48×42×97 Å

pLDDT: mean 77.72, std 16.81, range [37.97, 94.25]

Foldseek 3Di:
DDDDDDPDPPPPVVVVVPPQCDDDDDDDQQADPVPRHHDPPCVVCVLVVCQVPVVNVCCQQNDQQDQVRGCHPVVDGPCVLVVRGPDDDPPCVPCVRVVLQQQAADDPPLNRSHHVVSVCSACNLQSPPGVDHRPCVVCVQPPADDDDCDDPPRPDNRSPSHDFNNQQSVLSQFQQHHPHPAGQPDADDPPPDGGPQPRRGRHDPPD

Sequence (207 aa):
MKLMAGSCFAVVFALLAWGCAGTARNATAPVNASTGQHPAAWIQNHWAEYVKSPDQCRACHGSTADPAAAGGISKVSCFSCHTNGVNHPAGWADPAQHGKAAKLAPSTNPTAMAGFAHCAKCHGTTFSDGLAISCKSCHTTAPHPGMPWHGTTASLTNHVTTDISNAPECYKCHAGGANSTIKPVTPAPAGTAPGCTNATMCHGRDF